Protein AF-A0A4Y2MKA9-F1 (afdb_monomer_lite)

Secondary structure (DSSP, 8-state):
--HHHHHHHHHHHHHHHHHHHHHHHHHHHHHHHHHHHHHHHHHHHHHHHHHHHHHHHHHHHHHHHHHHHHHHHHHHHHHHHHHHHHHHHHHHHHHHHHHHTT--HHHHHHHHHHH--HHHHHGGGGS-GGGTT-HHHHHHHHHHHHSTHHHHHHHHHHHHH--PPTT--HHHHHHHHHHHHHHH-TTS-HHHHHHHHHHHHHHH---HHHHHHHTT-

Organism: Araneus ventricosus (NCBI:txid182803)

pLDDT: mean 85.67, std 10.31, range [51.22, 97.19]

Sequence (217 aa):
MVNTRSQTKMADNADILALLAEMKKSMEKGHEAMKKGQEEMKNQIQGVKGKIEEVRNEVQRKIEEVEGKVQRKIEEVEDKVQVKMEEVEEKVQFHVVSSANGWNNFVKASQLVTSLRGSAAEVLQGIPPDKLTDITTIENALEVRFGDSHLTHFYRTELKTRRQKPGESLQVLAADVERLMSLAYADCPQDVRDSLGAQYFVDAITDEDTQHATRLM

Structure (mmCIF, N/CA/C/O backbone):
data_AF-A0A4Y2MKA9-F1
#
_entry.id   AF-A0A4Y2MKA9-F1
#
loop_
_atom_site.group_PDB
_atom_site.id
_atom_site.type_symbol
_atom_site.label_atom_id
_atom_site.label_alt_id
_atom_site.label_comp_id
_atom_site.label_asym_id
_atom_site.label_entity_id
_atom_site.label_seq_id
_atom_site.pdbx_PDB_ins_code
_atom_site.Cartn_x
_atom_site.Cartn_y
_atom_site.Cartn_z
_atom_site.occupancy
_atom_site.B_iso_or_equiv
_atom_site.auth_seq_id
_atom_site.auth_comp_id
_atom_site.auth_asym_id
_atom_site.auth_atom_id
_atom_site.pdbx_PDB_model_num
ATOM 1 N N . MET A 1 1 ? -63.558 0.341 95.352 1.00 51.22 1 MET A N 1
ATOM 2 C CA . MET A 1 1 ? -63.488 0.454 93.871 1.00 51.22 1 MET A CA 1
ATOM 3 C C . MET A 1 1 ? -62.098 0.879 93.353 1.00 51.22 1 MET A C 1
ATOM 5 O O . MET A 1 1 ? -62.014 1.542 92.331 1.00 51.22 1 MET A O 1
ATOM 9 N N . VAL A 1 2 ? -60.985 0.481 93.990 1.00 53.84 2 VAL A N 1
ATOM 10 C CA . VAL A 1 2 ? -59.628 0.932 93.577 1.00 53.84 2 VAL A CA 1
ATOM 11 C C . VAL A 1 2 ? -58.912 -0.083 92.659 1.00 53.84 2 VAL A C 1
ATOM 13 O O . VAL A 1 2 ? -57.957 0.263 91.975 1.00 53.84 2 VAL A O 1
ATOM 16 N N . ASN A 1 3 ? -59.410 -1.321 92.571 1.00 58.38 3 ASN A N 1
ATOM 17 C CA . ASN A 1 3 ? -58.696 -2.435 91.936 1.00 58.38 3 ASN A CA 1
ATOM 18 C C . ASN A 1 3 ? -58.760 -2.436 90.393 1.00 58.38 3 ASN A C 1
ATOM 20 O O . ASN A 1 3 ? -57.758 -2.668 89.723 1.00 58.38 3 ASN A O 1
ATOM 24 N N . THR A 1 4 ? -59.910 -2.096 89.810 1.00 64.06 4 THR A N 1
ATOM 25 C CA . THR A 1 4 ? -60.117 -2.117 88.352 1.00 64.06 4 THR A CA 1
ATOM 26 C C . THR A 1 4 ? -59.287 -1.064 87.620 1.00 64.06 4 THR A C 1
ATOM 28 O O . THR A 1 4 ? -58.704 -1.368 86.590 1.00 64.06 4 THR A O 1
ATOM 31 N N . ARG A 1 5 ? -59.134 0.148 88.174 1.00 66.19 5 ARG A N 1
ATOM 32 C CA . ARG A 1 5 ? -58.357 1.233 87.541 1.00 66.19 5 ARG A CA 1
ATOM 33 C C . ARG A 1 5 ? -56.847 0.951 87.496 1.00 66.19 5 ARG A C 1
ATOM 35 O O . ARG A 1 5 ? -56.188 1.375 86.551 1.00 66.19 5 ARG A O 1
ATOM 42 N N . SER A 1 6 ? -56.300 0.247 88.493 1.00 68.19 6 SER A N 1
ATOM 43 C CA . SER A 1 6 ? -54.906 -0.231 88.456 1.00 68.19 6 SER A CA 1
ATOM 44 C C . SER A 1 6 ? -54.718 -1.367 87.451 1.00 68.19 6 SER A C 1
ATOM 46 O O . SER A 1 6 ? -53.703 -1.394 86.764 1.00 68.19 6 SER A O 1
ATOM 48 N N . GLN A 1 7 ? -55.695 -2.270 87.319 1.00 68.31 7 GLN A N 1
ATOM 49 C CA . GLN A 1 7 ? -55.656 -3.344 86.322 1.00 68.31 7 GLN A CA 1
ATOM 50 C C . GLN A 1 7 ? -55.717 -2.815 84.883 1.00 68.31 7 GLN A C 1
ATOM 52 O O . GLN A 1 7 ? -54.935 -3.270 84.056 1.00 68.31 7 GLN A O 1
ATOM 57 N N . THR A 1 8 ? -56.558 -1.813 84.591 1.00 71.62 8 THR A N 1
ATOM 58 C CA . THR A 1 8 ? -56.608 -1.180 83.258 1.00 71.62 8 THR A CA 1
ATOM 59 C C . THR A 1 8 ? -55.286 -0.490 82.913 1.00 71.62 8 THR A C 1
ATOM 61 O O . THR A 1 8 ? -54.740 -0.726 81.846 1.00 71.62 8 THR A O 1
ATOM 64 N N . LYS A 1 9 ? -54.685 0.253 83.857 1.00 73.94 9 LYS A N 1
ATOM 65 C CA . LYS A 1 9 ? -53.359 0.867 83.654 1.00 73.94 9 LYS A CA 1
ATOM 66 C C . LYS A 1 9 ? -52.242 -0.152 83.415 1.00 73.94 9 LYS A C 1
ATOM 68 O O . LYS A 1 9 ? -51.307 0.146 82.684 1.00 73.94 9 LYS A O 1
ATOM 73 N N . MET A 1 10 ? -52.300 -1.323 84.056 1.00 73.88 10 MET A N 1
ATOM 74 C CA . MET A 1 10 ? -51.329 -2.398 83.815 1.00 73.88 10 MET A CA 1
ATOM 75 C C . MET A 1 10 ? -51.514 -3.043 82.439 1.00 73.88 10 MET A C 1
ATOM 77 O O . MET A 1 10 ? -50.515 -3.372 81.806 1.00 73.88 10 MET A O 1
ATOM 81 N N . ALA A 1 11 ? -52.758 -3.189 81.973 1.00 73.44 11 ALA A N 1
ATOM 82 C CA . ALA A 1 11 ? -53.060 -3.679 80.630 1.00 73.44 11 ALA A CA 1
ATOM 83 C C . ALA A 1 11 ? -52.557 -2.702 79.550 1.00 73.44 11 ALA A C 1
ATOM 85 O O . ALA A 1 11 ? -51.808 -3.114 78.670 1.00 73.44 11 ALA A O 1
ATOM 86 N N . ASP A 1 12 ? -52.835 -1.402 79.700 1.00 79.44 12 ASP A N 1
ATOM 87 C CA . ASP A 1 12 ? -52.366 -0.365 78.768 1.00 79.44 12 ASP A CA 1
ATOM 88 C C . ASP A 1 12 ? -50.823 -0.328 78.675 1.00 79.44 12 ASP A C 1
ATOM 90 O O . ASP A 1 12 ? -50.248 -0.167 77.599 1.00 79.44 12 ASP A O 1
ATOM 94 N N . ASN A 1 13 ? -50.122 -0.519 79.802 1.00 81.12 13 ASN A N 1
ATOM 95 C CA . ASN A 1 13 ? -48.655 -0.563 79.829 1.00 81.12 13 ASN A CA 1
ATOM 96 C C . ASN A 1 13 ? -48.087 -1.825 79.153 1.00 81.12 13 ASN A C 1
ATOM 98 O O . ASN A 1 13 ? -47.008 -1.772 78.562 1.00 81.12 13 ASN A O 1
ATOM 102 N N . ALA A 1 14 ? -48.788 -2.959 79.253 1.00 84.19 14 ALA A N 1
ATOM 103 C CA . ALA A 1 14 ? -48.399 -4.205 78.598 1.00 84.19 14 ALA A CA 1
ATOM 104 C C . ALA A 1 14 ? -48.544 -4.110 77.069 1.00 84.19 14 ALA A C 1
ATOM 106 O O . ALA A 1 14 ? -47.642 -4.544 76.350 1.00 84.19 14 ALA A O 1
ATOM 107 N N . ASP A 1 15 ? -49.605 -3.463 76.580 1.00 88.56 15 ASP A N 1
ATOM 108 C CA . ASP A 1 15 ? -49.816 -3.218 75.148 1.00 88.56 15 ASP A CA 1
ATOM 109 C C . ASP A 1 15 ? -48.754 -2.269 74.562 1.00 88.56 15 ASP A C 1
ATOM 111 O O . ASP A 1 15 ? -48.217 -2.519 73.480 1.00 88.56 15 ASP A O 1
ATOM 115 N N . ILE A 1 16 ? -48.356 -1.223 75.302 1.00 89.31 16 ILE A N 1
ATOM 116 C CA . ILE A 1 16 ? -47.258 -0.324 74.896 1.00 89.31 16 ILE A CA 1
ATOM 117 C C . ILE A 1 16 ? -45.923 -1.081 74.790 1.00 89.31 16 ILE A C 1
ATOM 119 O O . ILE A 1 16 ? -45.156 -0.866 73.847 1.00 89.31 16 ILE A O 1
ATOM 123 N N . LEU A 1 17 ? -45.632 -1.981 75.735 1.00 90.25 17 LEU A N 1
ATOM 124 C CA . LEU A 1 17 ? -44.418 -2.805 75.701 1.00 90.25 17 LEU A CA 1
ATOM 125 C C . LEU A 1 17 ? -44.417 -3.789 74.524 1.00 90.25 17 LEU A C 1
ATOM 127 O O . LEU A 1 17 ? -43.366 -3.994 73.911 1.00 90.25 17 LEU A O 1
ATOM 131 N N . ALA A 1 18 ? -45.574 -4.361 74.180 1.00 90.94 18 ALA A N 1
ATOM 132 C CA . ALA A 1 18 ? -45.723 -5.223 73.010 1.00 90.94 18 ALA A CA 1
ATOM 133 C C . ALA A 1 18 ? -45.462 -4.452 71.703 1.00 90.94 18 ALA A C 1
ATOM 135 O O . ALA A 1 18 ? -44.661 -4.902 70.881 1.00 90.94 18 ALA A O 1
ATOM 136 N N . LEU A 1 19 ? -46.028 -3.248 71.554 1.00 91.62 19 LEU A N 1
ATOM 137 C CA . LEU A 1 19 ? -45.784 -2.379 70.394 1.00 91.62 19 LEU A CA 1
ATOM 138 C C . LEU A 1 19 ? -44.309 -1.970 70.264 1.00 91.62 19 LEU A C 1
ATOM 140 O O . LEU A 1 19 ? -43.755 -1.987 69.164 1.00 91.62 19 LEU A O 1
ATOM 144 N N . LEU A 1 20 ? -43.636 -1.650 71.375 1.00 91.19 20 LEU A N 1
ATOM 145 C CA . LEU A 1 20 ? -42.197 -1.358 71.383 1.00 91.19 20 LEU A CA 1
ATOM 146 C C . LEU A 1 20 ? -41.354 -2.570 70.962 1.00 91.19 20 LEU A C 1
ATOM 148 O O . LEU A 1 20 ? -40.377 -2.415 70.224 1.00 91.19 20 LEU A O 1
ATOM 152 N N . ALA A 1 21 ? -41.726 -3.775 71.404 1.00 92.56 21 ALA A N 1
ATOM 153 C CA . ALA A 1 21 ? -41.051 -5.010 71.016 1.00 92.56 21 ALA A CA 1
ATOM 154 C C . ALA A 1 21 ? -41.227 -5.311 69.517 1.00 92.56 21 ALA A C 1
ATOM 156 O O . ALA A 1 21 ? -40.262 -5.689 68.845 1.00 92.56 21 ALA A O 1
ATOM 157 N N . GLU A 1 22 ? -42.422 -5.088 68.967 1.00 93.88 22 GLU A N 1
ATOM 158 C CA . GLU A 1 22 ? -42.686 -5.210 67.530 1.00 93.88 22 GLU A CA 1
ATOM 159 C C . GLU A 1 22 ? -41.910 -4.174 66.710 1.00 93.88 22 GLU A C 1
ATOM 161 O O . GLU A 1 22 ? -41.285 -4.534 65.707 1.00 93.88 22 GLU A O 1
ATOM 166 N N . MET A 1 23 ? -41.865 -2.916 67.162 1.00 94.19 23 MET A N 1
ATOM 167 C CA . MET A 1 23 ? -41.062 -1.859 66.538 1.00 94.19 23 MET A CA 1
ATOM 168 C C . MET A 1 23 ? -39.576 -2.220 66.509 1.00 94.19 23 MET A C 1
ATOM 170 O O . MET A 1 23 ? -38.933 -2.092 65.468 1.00 94.19 23 MET A O 1
ATOM 174 N N . LYS A 1 24 ? -39.031 -2.710 67.628 1.00 93.69 24 LYS A N 1
ATOM 175 C CA . LYS A 1 24 ? -37.629 -3.134 67.719 1.00 93.69 24 LYS A CA 1
ATOM 176 C C . LYS A 1 24 ? -37.332 -4.291 66.765 1.00 93.69 24 LYS A C 1
ATOM 178 O O . LYS A 1 24 ? -36.362 -4.226 66.017 1.00 93.69 24 LYS A O 1
ATOM 183 N N . LYS A 1 25 ? -38.201 -5.304 66.722 1.00 95.06 25 LYS A N 1
ATOM 184 C CA . LYS A 1 25 ? -38.068 -6.457 65.818 1.00 95.06 25 LYS A CA 1
ATOM 185 C C . LYS A 1 25 ? -38.163 -6.055 64.343 1.00 95.06 25 LYS A C 1
ATOM 187 O O . LYS A 1 25 ? -37.437 -6.588 63.508 1.00 95.06 25 LYS A O 1
ATOM 192 N N . SER A 1 26 ? -39.061 -5.128 64.012 1.00 93.00 26 SER A N 1
ATOM 193 C CA . SER A 1 26 ? -39.182 -4.535 62.674 1.00 93.00 26 SER A CA 1
ATOM 194 C C . SER A 1 26 ? -37.904 -3.789 62.280 1.00 93.00 26 SER A C 1
ATOM 196 O O . SER A 1 26 ? -37.365 -4.005 61.194 1.00 93.00 26 SER A O 1
ATOM 198 N N . MET A 1 27 ? -37.370 -2.978 63.195 1.00 94.75 27 MET A N 1
ATOM 199 C CA . MET A 1 27 ? -36.137 -2.222 62.990 1.00 94.75 27 MET A CA 1
ATOM 200 C C . MET A 1 27 ? -34.924 -3.140 62.806 1.00 94.75 27 MET A C 1
ATOM 202 O O . MET A 1 27 ? -34.151 -2.938 61.873 1.00 94.75 27 MET A O 1
ATOM 206 N N . GLU A 1 28 ? -34.790 -4.180 63.632 1.00 93.81 28 GLU A N 1
ATOM 207 C CA . GLU A 1 28 ? -33.745 -5.204 63.500 1.00 93.81 28 GLU A CA 1
ATOM 208 C C . GLU A 1 28 ? -33.827 -5.905 62.137 1.00 93.81 28 GLU A C 1
ATOM 210 O O . GLU A 1 28 ? -32.828 -5.961 61.419 1.00 93.81 28 GLU A O 1
ATOM 215 N N . LYS A 1 29 ? -35.027 -6.332 61.716 1.00 94.06 29 LYS A N 1
ATOM 216 C CA . LYS A 1 29 ? -35.244 -6.915 60.381 1.00 94.06 29 LYS A CA 1
ATOM 217 C C . LYS A 1 29 ? -34.880 -5.954 59.249 1.00 94.06 29 LYS A C 1
ATOM 219 O O . LYS A 1 29 ? -34.265 -6.376 58.272 1.00 94.06 29 LYS A O 1
ATOM 224 N N . GLY A 1 30 ? -35.244 -4.676 59.362 1.00 94.94 30 GLY A N 1
ATOM 225 C CA . GLY A 1 30 ? -34.887 -3.651 58.377 1.00 94.94 30 GLY A CA 1
ATOM 226 C C . GLY A 1 30 ? -33.374 -3.444 58.281 1.00 94.94 30 GLY A C 1
ATOM 227 O O . GLY A 1 30 ? -32.822 -3.367 57.184 1.00 94.94 30 GLY A O 1
ATOM 228 N N . HIS A 1 31 ? -32.687 -3.429 59.424 1.00 93.38 31 HIS A N 1
ATOM 229 C CA . HIS A 1 31 ? -31.237 -3.273 59.498 1.00 93.38 31 HIS A CA 1
ATOM 230 C C . HIS A 1 31 ? -30.486 -4.491 58.932 1.00 93.38 31 HIS A C 1
ATOM 232 O O . HIS A 1 31 ? -29.434 -4.348 58.303 1.00 93.38 31 HIS A O 1
ATOM 238 N N . GLU A 1 32 ? -31.028 -5.691 59.131 1.00 94.56 32 GLU A N 1
ATOM 239 C CA . GLU A 1 32 ? -30.474 -6.940 58.610 1.00 94.56 32 GLU A CA 1
ATOM 240 C C . GLU A 1 32 ? -30.686 -7.069 57.093 1.00 94.56 32 GLU A C 1
ATOM 242 O O . GLU A 1 32 ? -29.744 -7.383 56.361 1.00 94.56 32 GLU A O 1
ATOM 247 N N . ALA A 1 33 ? -31.874 -6.710 56.595 1.00 94.31 33 ALA A N 1
ATOM 248 C CA . ALA A 1 33 ? -32.146 -6.618 55.160 1.00 94.31 33 ALA A CA 1
ATOM 249 C C . ALA A 1 33 ? -31.230 -5.593 54.469 1.00 94.31 33 ALA A C 1
ATOM 251 O O . ALA A 1 33 ? -30.692 -5.867 53.396 1.00 94.31 33 ALA A O 1
ATOM 252 N N . MET A 1 34 ? -30.990 -4.443 55.109 1.00 95.81 34 MET A N 1
ATOM 253 C CA . MET A 1 34 ? -30.073 -3.419 54.606 1.00 95.81 34 MET A CA 1
ATOM 254 C C . MET A 1 34 ? -28.631 -3.927 54.525 1.00 95.81 34 MET A C 1
ATOM 256 O O . MET A 1 34 ? -27.989 -3.756 53.490 1.00 95.81 34 MET A O 1
ATOM 260 N N . LYS A 1 35 ? -28.133 -4.606 55.569 1.00 94.88 35 LYS A N 1
ATOM 261 C CA . LYS A 1 35 ? -26.806 -5.242 55.538 1.00 94.88 35 LYS A CA 1
ATOM 262 C C . LYS A 1 35 ? -26.690 -6.257 54.406 1.00 94.88 35 LYS A C 1
ATOM 264 O O . LYS A 1 35 ? -25.691 -6.259 53.693 1.00 94.88 35 LYS A O 1
ATOM 269 N N . LYS A 1 36 ? -27.710 -7.100 54.219 1.00 95.56 36 LYS A N 1
ATOM 270 C CA . LYS A 1 36 ? -27.719 -8.090 53.138 1.00 95.56 36 LYS A CA 1
ATOM 271 C C . LYS A 1 36 ? -27.679 -7.420 51.760 1.00 95.56 36 LYS A C 1
ATOM 273 O O . LYS A 1 36 ? -26.880 -7.827 50.922 1.00 95.56 36 LYS A O 1
ATOM 278 N N . GLY A 1 37 ? -28.476 -6.369 51.551 1.00 96.44 37 GLY A N 1
ATOM 279 C CA . GLY A 1 37 ? -28.466 -5.594 50.306 1.00 96.44 37 GLY A CA 1
ATOM 280 C C . GLY A 1 37 ? -27.123 -4.906 50.037 1.00 96.44 37 GLY A C 1
ATOM 281 O O . GLY A 1 37 ? -26.655 -4.891 48.901 1.00 96.44 37 GLY A O 1
ATOM 282 N N . GLN A 1 38 ? -26.459 -4.390 51.078 1.00 94.19 38 GLN A N 1
ATOM 283 C CA . GLN A 1 38 ? -25.106 -3.834 50.966 1.00 94.19 38 GLN A CA 1
ATOM 284 C C . GLN A 1 38 ? -24.071 -4.898 50.578 1.00 94.19 38 GLN A C 1
ATOM 286 O O . GLN A 1 38 ? -23.222 -4.634 49.726 1.00 94.19 38 GLN A O 1
ATOM 291 N N . GLU A 1 39 ? -24.148 -6.100 51.154 1.00 95.38 39 GLU A N 1
ATOM 292 C CA . GLU A 1 39 ? -23.219 -7.191 50.837 1.00 95.38 39 GLU A CA 1
ATOM 293 C C . GLU A 1 39 ? -23.430 -7.730 49.412 1.00 95.38 39 GLU A C 1
ATOM 295 O O . GLU A 1 39 ? -22.463 -7.945 48.681 1.00 95.38 39 GLU A O 1
ATOM 300 N N . GLU A 1 40 ? -24.682 -7.873 48.964 1.00 96.50 40 GLU A N 1
ATOM 301 C CA . GLU A 1 40 ? -24.992 -8.208 47.566 1.00 96.50 40 GLU A CA 1
ATOM 302 C C . GLU A 1 40 ? -24.431 -7.162 46.597 1.00 96.50 40 GLU A C 1
ATOM 304 O O . GLU A 1 40 ? -23.777 -7.517 45.614 1.00 96.50 40 GLU A O 1
ATOM 309 N N . MET A 1 41 ? -24.626 -5.875 46.894 1.00 95.88 41 MET A N 1
ATOM 310 C CA . MET A 1 41 ? -24.116 -4.786 46.063 1.00 95.88 41 MET A CA 1
ATOM 311 C C . MET A 1 41 ? -22.586 -4.785 46.006 1.00 95.88 41 MET A C 1
ATOM 313 O O . MET A 1 41 ? -22.005 -4.631 44.933 1.00 95.88 41 MET A O 1
ATOM 317 N N . LYS A 1 42 ? -21.920 -5.027 47.138 1.00 95.12 42 LYS A N 1
ATOM 318 C CA . LYS A 1 42 ? -20.461 -5.148 47.216 1.00 95.12 42 LYS A CA 1
ATOM 319 C C . LYS A 1 42 ? -19.939 -6.307 46.3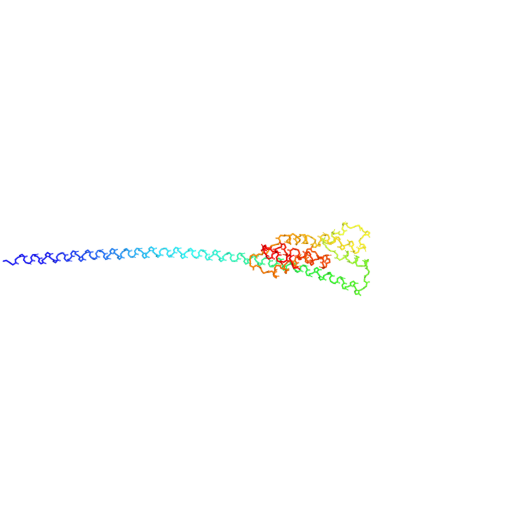63 1.00 95.12 42 LYS A C 1
ATOM 321 O O . LYS A 1 42 ? -18.997 -6.113 45.595 1.00 95.12 42 LYS A O 1
ATOM 326 N N . ASN A 1 43 ? -20.576 -7.475 46.443 1.00 95.56 43 ASN A N 1
ATOM 327 C CA . ASN A 1 43 ? -20.208 -8.642 45.640 1.00 95.56 43 ASN A CA 1
ATOM 328 C C . ASN A 1 43 ? -20.386 -8.379 44.137 1.00 95.56 43 ASN A C 1
ATOM 330 O O . ASN A 1 43 ? -19.507 -8.717 43.343 1.00 95.56 43 ASN A O 1
ATOM 334 N N . GLN A 1 44 ? -21.476 -7.713 43.737 1.00 96.25 44 GLN A N 1
ATOM 335 C CA . GLN A 1 44 ? -21.687 -7.315 42.342 1.00 96.25 44 GLN A CA 1
ATOM 336 C C . GLN A 1 44 ? -20.629 -6.314 41.862 1.00 96.25 44 GLN A C 1
ATOM 338 O O . GLN A 1 44 ? -20.045 -6.514 40.797 1.00 96.25 44 GLN A O 1
ATOM 343 N N . ILE A 1 45 ? -20.330 -5.276 42.653 1.00 96.25 45 ILE A N 1
ATOM 344 C CA . ILE A 1 45 ? -19.293 -4.280 42.336 1.00 96.25 45 ILE A CA 1
ATOM 345 C C . ILE A 1 45 ? -17.930 -4.957 42.170 1.00 96.25 45 ILE A C 1
ATOM 347 O O . ILE A 1 45 ? -17.194 -4.643 41.235 1.00 96.25 45 ILE A O 1
ATOM 351 N N . GLN A 1 46 ? -17.593 -5.914 43.037 1.00 93.38 46 GLN A N 1
ATOM 352 C CA . GLN A 1 46 ? -16.341 -6.658 42.939 1.00 93.38 46 GLN A CA 1
ATOM 353 C C . GLN A 1 46 ? -16.286 -7.524 41.671 1.00 93.38 46 GLN A C 1
ATOM 355 O O . GLN A 1 46 ? -15.252 -7.561 41.003 1.00 93.38 46 GLN A O 1
ATOM 360 N N . GLY A 1 47 ? -17.406 -8.146 41.288 1.00 96.44 47 GLY A N 1
ATOM 361 C CA . GLY A 1 47 ? -17.527 -8.873 40.023 1.00 96.44 47 GLY A CA 1
ATOM 362 C C . GLY A 1 47 ? -17.364 -7.972 38.795 1.00 96.44 47 GLY A C 1
ATOM 363 O O . GLY A 1 47 ? -16.637 -8.319 37.866 1.00 96.44 47 GLY A O 1
ATOM 364 N N . VAL A 1 48 ? -17.985 -6.788 38.800 1.00 96.88 48 VAL A N 1
ATOM 365 C CA . VAL A 1 48 ? -17.821 -5.785 37.732 1.00 96.88 48 VAL A CA 1
ATOM 366 C C . VAL A 1 48 ? -16.371 -5.309 37.654 1.00 96.88 48 VAL A C 1
ATOM 368 O O . VAL A 1 48 ? -15.808 -5.260 36.564 1.00 96.88 48 VAL A O 1
ATOM 371 N N . LYS A 1 49 ? -15.736 -5.032 38.798 1.00 94.12 49 LYS A N 1
ATOM 372 C CA . LYS A 1 49 ? -14.324 -4.634 38.860 1.00 94.12 49 LYS A CA 1
ATOM 373 C C . LYS A 1 49 ? -13.403 -5.696 38.251 1.00 94.12 49 LYS A C 1
ATOM 375 O O . LYS A 1 49 ? -12.507 -5.341 37.495 1.00 94.12 49 LYS A O 1
ATOM 380 N N . GLY A 1 50 ? -13.648 -6.980 38.528 1.00 96.38 50 GLY A N 1
ATOM 381 C CA . GLY A 1 50 ? -12.891 -8.084 37.929 1.00 96.38 50 GLY A CA 1
ATOM 382 C C . GLY A 1 50 ? -13.010 -8.127 36.403 1.00 96.38 50 GLY A C 1
ATOM 383 O O . GLY A 1 50 ? -11.998 -8.206 35.714 1.00 96.38 50 GLY A O 1
ATOM 384 N N . LYS A 1 51 ? -14.231 -7.979 35.872 1.00 96.31 51 LYS A N 1
ATOM 385 C CA . LYS A 1 51 ? -14.472 -7.924 34.419 1.00 96.31 51 LYS A CA 1
ATOM 386 C C . LYS A 1 51 ? -13.801 -6.721 33.758 1.00 96.31 51 LYS A C 1
ATOM 388 O O . LYS A 1 51 ? -13.281 -6.845 32.656 1.00 96.31 51 LYS A O 1
ATOM 393 N N . ILE A 1 52 ? -13.809 -5.559 34.416 1.00 96.06 52 ILE A N 1
ATOM 394 C CA . ILE A 1 52 ? -13.124 -4.359 33.914 1.00 96.06 52 ILE A CA 1
ATOM 395 C C . ILE A 1 52 ? -11.618 -4.611 33.807 1.00 96.06 52 ILE A C 1
ATOM 397 O O . ILE A 1 52 ? -11.019 -4.251 32.797 1.00 96.06 52 ILE A O 1
ATOM 401 N N . GLU A 1 53 ? -11.015 -5.254 34.809 1.00 96.69 53 GLU A N 1
ATOM 402 C CA . GLU A 1 53 ? -9.582 -5.559 34.791 1.00 96.69 53 GLU A CA 1
ATOM 403 C C . GLU A 1 53 ? -9.228 -6.576 33.695 1.00 96.69 53 GLU A C 1
ATOM 405 O O . GLU A 1 53 ? -8.238 -6.406 32.987 1.00 96.69 53 GLU A O 1
ATOM 410 N N . GLU A 1 54 ? -10.066 -7.595 33.491 1.00 96.31 54 GLU A N 1
ATOM 411 C CA . GLU A 1 54 ? -9.906 -8.566 32.402 1.00 96.31 54 GLU A CA 1
ATOM 412 C C . GLU A 1 54 ? -9.968 -7.889 31.026 1.00 96.31 54 GLU A C 1
ATOM 414 O O . GLU A 1 54 ? -9.071 -8.070 30.201 1.00 96.31 54 GLU A O 1
ATOM 419 N N . VAL A 1 55 ? -10.978 -7.042 30.801 1.00 97.19 55 VAL A N 1
ATOM 420 C CA . VAL A 1 55 ? -11.113 -6.269 29.558 1.00 97.19 55 VAL A CA 1
ATOM 421 C C . VAL A 1 55 ? -9.909 -5.353 29.354 1.00 97.19 55 VAL A C 1
ATOM 423 O O . VAL A 1 55 ? -9.389 -5.272 28.244 1.00 97.19 55 VAL A O 1
ATOM 426 N N . ARG A 1 56 ? -9.435 -4.684 30.410 1.00 96.19 56 ARG A N 1
ATOM 427 C CA . ARG A 1 56 ? -8.260 -3.809 30.347 1.00 96.19 56 ARG A CA 1
ATOM 428 C C . ARG A 1 56 ? -7.013 -4.575 29.908 1.00 96.19 56 ARG A C 1
ATOM 430 O O . ARG A 1 56 ? -6.304 -4.102 29.023 1.00 96.19 56 ARG A O 1
ATOM 437 N N . ASN A 1 57 ? -6.770 -5.748 30.487 1.00 96.62 57 ASN A N 1
ATOM 438 C CA . ASN A 1 57 ? -5.621 -6.583 30.139 1.00 96.62 57 ASN A CA 1
ATOM 439 C C . ASN A 1 57 ? -5.708 -7.101 28.697 1.00 96.62 57 ASN A C 1
ATOM 441 O O . ASN A 1 57 ? -4.715 -7.081 27.974 1.00 96.62 57 ASN A O 1
ATOM 445 N N . GLU A 1 58 ? -6.895 -7.509 28.245 1.00 97.12 58 GLU A N 1
ATOM 446 C CA . GLU A 1 58 ? -7.094 -7.971 26.867 1.00 97.12 58 GLU A CA 1
ATOM 447 C C . GLU A 1 58 ? -6.924 -6.837 25.844 1.00 97.12 58 GLU A C 1
ATOM 449 O O . GLU A 1 58 ? -6.344 -7.040 24.775 1.00 97.12 58 GLU A O 1
ATOM 454 N N . VAL A 1 59 ? -7.393 -5.628 26.167 1.00 97.00 59 VAL A N 1
ATOM 455 C CA . VAL A 1 59 ? -7.161 -4.434 25.343 1.00 97.00 59 VAL A CA 1
ATOM 456 C C . VAL A 1 59 ? -5.669 -4.117 25.269 1.00 97.00 59 VAL A C 1
ATOM 458 O O . VAL A 1 59 ? -5.158 -3.922 24.169 1.00 97.00 59 VAL A O 1
ATOM 461 N N . GLN A 1 60 ? -4.965 -4.131 26.404 1.00 94.12 60 GLN A N 1
ATOM 462 C CA . GLN A 1 60 ? -3.522 -3.892 26.455 1.00 94.12 60 GLN A CA 1
ATOM 463 C C . GLN A 1 60 ? -2.755 -4.896 25.580 1.00 94.12 60 GLN A C 1
ATOM 465 O O . GLN A 1 60 ? -1.974 -4.497 24.720 1.00 94.12 60 GLN A O 1
ATOM 470 N N . ARG A 1 61 ? -3.062 -6.192 25.712 1.00 96.12 61 ARG A N 1
ATOM 471 C CA . ARG A 1 61 ? -2.459 -7.259 24.898 1.00 96.12 61 ARG A CA 1
ATOM 472 C C . ARG A 1 61 ? -2.688 -7.048 23.398 1.00 96.12 61 ARG A C 1
ATOM 474 O O . ARG A 1 61 ? -1.786 -7.266 22.593 1.00 96.12 61 ARG A O 1
ATOM 481 N N . LYS A 1 62 ? -3.899 -6.641 22.999 1.00 95.00 62 LYS A N 1
ATOM 482 C CA . LYS A 1 62 ? -4.222 -6.364 21.590 1.00 95.00 62 LYS A CA 1
ATOM 483 C C . LYS A 1 62 ? -3.470 -5.155 21.045 1.00 95.00 62 LYS A C 1
ATOM 485 O O . LYS A 1 62 ? -3.092 -5.182 19.877 1.00 95.00 62 LYS A O 1
ATOM 490 N N . ILE A 1 63 ? -3.265 -4.120 21.858 1.00 92.38 63 ILE A N 1
ATOM 491 C CA . ILE A 1 63 ? -2.471 -2.948 21.471 1.00 92.38 63 ILE A CA 1
ATOM 492 C C . ILE A 1 63 ? -1.034 -3.381 21.180 1.00 92.38 63 ILE A C 1
ATOM 494 O O . ILE A 1 63 ? -0.558 -3.144 20.076 1.00 92.38 63 ILE A O 1
ATOM 498 N N . GLU A 1 64 ? -0.405 -4.117 22.096 1.00 93.94 64 GLU A N 1
ATOM 499 C CA . GLU A 1 64 ? 0.967 -4.621 21.925 1.00 93.94 64 GLU A CA 1
ATOM 500 C C . GLU A 1 64 ? 1.101 -5.521 20.682 1.00 93.94 64 GLU A C 1
ATOM 502 O O . GLU A 1 64 ? 2.063 -5.426 19.917 1.00 93.94 64 GLU A O 1
ATOM 507 N N . GLU A 1 65 ? 0.104 -6.373 20.419 1.00 94.06 65 GLU A N 1
ATOM 508 C CA . GLU A 1 65 ? 0.073 -7.213 19.217 1.00 94.06 65 GLU A CA 1
ATOM 509 C C . GLU A 1 65 ? -0.010 -6.381 17.925 1.00 94.06 65 GLU A C 1
ATOM 511 O O . GLU A 1 65 ? 0.645 -6.700 16.925 1.00 94.06 65 GLU A O 1
ATOM 516 N N . VAL A 1 66 ? -0.826 -5.324 17.924 1.00 93.44 66 VAL A N 1
ATOM 517 C CA . VAL A 1 66 ? -0.956 -4.406 16.787 1.00 93.44 66 VAL A CA 1
ATOM 518 C C . VAL A 1 66 ? 0.333 -3.616 16.590 1.00 93.44 66 VAL A C 1
ATOM 520 O O . VAL A 1 66 ? 0.819 -3.567 15.463 1.00 93.44 66 VAL A O 1
ATOM 523 N N . GLU A 1 67 ? 0.927 -3.074 17.651 1.00 88.56 67 GLU A N 1
ATOM 524 C CA . GLU A 1 67 ? 2.210 -2.362 17.600 1.00 88.56 67 GLU A CA 1
ATOM 525 C C . GLU A 1 67 ? 3.308 -3.248 17.000 1.00 88.56 67 GLU A C 1
ATOM 527 O O . GLU A 1 67 ? 3.961 -2.853 16.035 1.00 88.56 67 GLU A O 1
ATOM 532 N N . GLY A 1 68 ? 3.429 -4.502 17.451 1.00 88.19 68 GLY A N 1
ATOM 533 C CA . GLY A 1 68 ? 4.389 -5.455 16.885 1.00 88.19 68 GLY A CA 1
ATOM 534 C C . GLY A 1 68 ? 4.108 -5.855 15.427 1.00 88.19 68 GLY A C 1
ATOM 535 O O . GLY A 1 68 ? 5.019 -6.246 14.693 1.00 88.19 68 GLY A O 1
ATOM 536 N N . LYS A 1 69 ? 2.853 -5.787 14.961 1.00 89.50 69 LYS A N 1
ATOM 537 C CA . LYS A 1 69 ? 2.505 -5.980 13.538 1.00 89.50 69 LYS A CA 1
ATOM 538 C C . LYS A 1 69 ? 2.849 -4.753 12.698 1.00 89.50 69 LYS A C 1
ATOM 540 O O . LYS A 1 69 ? 3.307 -4.915 11.571 1.00 89.50 69 LYS A O 1
ATOM 545 N N . VAL A 1 70 ? 2.608 -3.556 13.227 1.00 88.94 70 VAL A N 1
ATOM 546 C CA . VAL A 1 70 ? 2.933 -2.289 12.563 1.00 88.94 70 VAL A CA 1
ATOM 547 C C . VAL A 1 70 ? 4.446 -2.149 12.424 1.00 88.94 70 VAL A C 1
ATOM 549 O O . VAL A 1 70 ? 4.910 -1.917 11.314 1.00 88.94 70 VAL A O 1
ATOM 552 N N . GLN A 1 71 ? 5.204 -2.401 13.494 1.00 79.44 71 GLN A N 1
ATOM 553 C CA . GLN A 1 71 ? 6.664 -2.303 13.490 1.00 79.44 71 GLN A CA 1
ATOM 554 C C . GLN A 1 71 ? 7.300 -3.199 12.419 1.00 79.44 71 GLN A C 1
ATOM 556 O O . GLN A 1 71 ? 8.058 -2.719 11.585 1.00 79.44 71 GLN A O 1
ATOM 561 N N . ARG A 1 72 ? 6.897 -4.476 12.351 1.00 83.06 72 ARG A N 1
ATOM 562 C CA . ARG A 1 72 ? 7.388 -5.404 11.316 1.00 83.06 72 ARG A CA 1
ATOM 563 C C . ARG A 1 72 ? 7.065 -4.957 9.891 1.00 83.06 72 ARG A C 1
ATOM 565 O O . ARG A 1 72 ? 7.863 -5.172 8.989 1.00 83.06 72 ARG A O 1
ATOM 572 N N . LYS A 1 73 ? 5.888 -4.361 9.665 1.00 82.44 73 LYS A N 1
ATOM 573 C CA . LYS A 1 73 ? 5.523 -3.830 8.342 1.00 82.44 73 LYS A CA 1
ATOM 574 C C . LYS A 1 73 ? 6.337 -2.595 7.971 1.00 82.44 73 LYS A C 1
ATOM 576 O O . LYS A 1 73 ? 6.596 -2.404 6.791 1.00 82.44 73 LYS A O 1
ATOM 581 N N . ILE A 1 74 ? 6.690 -1.760 8.949 1.00 78.88 74 ILE A N 1
ATOM 582 C CA . ILE A 1 74 ? 7.566 -0.606 8.731 1.00 78.88 74 ILE A CA 1
ATOM 583 C C . ILE A 1 74 ? 8.949 -1.097 8.309 1.00 78.88 74 ILE A C 1
ATOM 585 O O . ILE A 1 74 ? 9.405 -0.689 7.251 1.00 78.88 74 ILE A O 1
ATOM 589 N N . GLU A 1 75 ? 9.538 -2.040 9.049 1.00 80.06 75 GLU A N 1
ATOM 590 C CA . GLU A 1 75 ? 10.839 -2.641 8.706 1.00 80.06 75 GLU A CA 1
ATOM 591 C C . GLU A 1 75 ? 10.831 -3.252 7.293 1.00 80.06 75 GLU A C 1
ATOM 593 O O . GLU A 1 75 ? 11.701 -2.958 6.481 1.00 80.06 75 GLU A O 1
ATOM 598 N N . GLU A 1 76 ? 9.791 -4.016 6.933 1.00 81.31 76 GLU A N 1
ATOM 599 C CA . GLU A 1 76 ? 9.661 -4.582 5.580 1.00 81.31 76 GLU A CA 1
ATOM 600 C C . GLU A 1 76 ? 9.597 -3.501 4.483 1.00 81.31 76 GLU A C 1
ATOM 602 O O . GLU A 1 76 ? 10.122 -3.680 3.381 1.00 81.31 76 GLU A O 1
ATOM 607 N N . VAL A 1 77 ? 8.912 -2.386 4.751 1.00 79.12 77 VAL A N 1
ATOM 608 C CA . VAL A 1 77 ? 8.827 -1.262 3.811 1.00 79.12 77 VAL A CA 1
ATOM 609 C C . VAL A 1 77 ? 10.161 -0.527 3.724 1.00 79.12 77 VAL A C 1
ATOM 611 O O . VAL A 1 77 ? 10.561 -0.180 2.617 1.00 79.12 77 VAL A O 1
ATOM 614 N N . GLU A 1 78 ? 10.854 -0.315 4.842 1.00 75.62 78 GLU A N 1
ATOM 615 C CA . GLU A 1 78 ? 12.183 0.305 4.879 1.00 75.62 78 GLU A CA 1
ATOM 616 C C . GLU A 1 78 ? 13.194 -0.507 4.065 1.00 75.62 78 GLU A C 1
ATOM 618 O O . GLU A 1 78 ? 13.830 0.059 3.174 1.00 75.62 78 GLU A O 1
ATOM 623 N N . ASP A 1 79 ? 13.248 -1.828 4.258 1.00 72.56 79 ASP A N 1
ATOM 624 C CA . ASP A 1 79 ? 14.105 -2.729 3.478 1.00 72.56 79 ASP A CA 1
ATOM 625 C C . ASP A 1 79 ? 13.800 -2.631 1.973 1.00 72.56 79 ASP A C 1
ATOM 627 O O . ASP A 1 79 ? 14.699 -2.494 1.139 1.00 72.56 79 ASP A O 1
ATOM 631 N N . LYS A 1 80 ? 12.512 -2.648 1.596 1.00 74.62 80 LYS A N 1
ATOM 632 C CA . LYS A 1 80 ? 12.087 -2.506 0.190 1.00 74.62 80 LYS A CA 1
ATOM 633 C C . LYS A 1 80 ? 12.472 -1.151 -0.401 1.00 74.62 80 LYS A C 1
ATOM 635 O O . LYS A 1 80 ? 12.863 -1.088 -1.566 1.00 74.62 80 LYS A O 1
ATOM 640 N N . VAL A 1 81 ? 12.332 -0.073 0.369 1.00 72.69 81 VAL A N 1
ATOM 641 C CA . VAL A 1 81 ? 12.702 1.282 -0.057 1.00 72.69 81 VAL A CA 1
ATOM 642 C C . VAL A 1 81 ? 14.213 1.393 -0.220 1.00 72.69 81 VAL A C 1
ATOM 644 O O . VAL A 1 81 ? 14.657 1.955 -1.218 1.00 72.69 81 VAL A O 1
ATOM 647 N N . GLN A 1 82 ? 14.995 0.825 0.699 1.00 68.25 82 GLN A N 1
ATOM 648 C CA . GLN A 1 82 ? 16.450 0.827 0.611 1.00 68.25 82 GLN A CA 1
ATOM 649 C C . GLN A 1 82 ? 16.930 0.116 -0.658 1.00 68.25 82 GLN A C 1
ATOM 651 O O . GLN A 1 82 ? 17.680 0.708 -1.431 1.00 68.25 82 GLN A O 1
ATOM 656 N N . VAL A 1 83 ? 16.427 -1.093 -0.931 1.00 71.44 83 VAL A N 1
ATOM 657 C CA . VAL A 1 83 ? 16.768 -1.841 -2.155 1.00 71.44 83 VAL A CA 1
ATOM 658 C C . VAL A 1 83 ? 16.403 -1.048 -3.414 1.00 71.44 83 VAL A C 1
ATOM 660 O O . VAL A 1 83 ? 17.213 -0.948 -4.334 1.00 71.44 83 VAL A O 1
ATOM 663 N N . LYS A 1 84 ? 15.212 -0.430 -3.459 1.00 71.62 84 LYS A N 1
ATOM 664 C CA . LYS A 1 84 ? 14.816 0.413 -4.601 1.00 71.62 84 LYS A CA 1
ATOM 665 C C . LYS A 1 84 ? 15.693 1.660 -4.745 1.00 71.62 84 LYS A C 1
ATOM 667 O O . LYS A 1 84 ? 15.928 2.104 -5.865 1.00 71.62 84 LYS A O 1
ATOM 672 N N . MET A 1 85 ? 16.171 2.241 -3.646 1.00 65.69 85 MET A N 1
ATOM 673 C CA . MET A 1 85 ? 17.052 3.408 -3.693 1.00 65.69 85 MET A CA 1
ATOM 674 C C . MET A 1 85 ? 18.448 3.045 -4.213 1.00 65.69 85 MET A C 1
ATOM 676 O O . MET A 1 85 ? 18.975 3.777 -5.047 1.00 65.69 85 MET A O 1
ATOM 680 N N . GLU A 1 86 ? 18.997 1.896 -3.804 1.00 71.19 86 GLU A N 1
ATOM 681 C CA . GLU A 1 86 ? 20.249 1.348 -4.350 1.00 71.19 86 GLU A CA 1
ATOM 682 C C . GLU A 1 86 ? 20.124 1.052 -5.858 1.00 71.19 86 GLU A C 1
ATOM 684 O O . GLU A 1 86 ? 21.007 1.418 -6.633 1.00 71.19 86 GLU A O 1
ATOM 689 N N . GLU A 1 87 ? 18.995 0.485 -6.304 1.00 75.81 87 GLU A N 1
ATOM 690 C CA . GLU A 1 87 ? 18.716 0.256 -7.733 1.00 75.81 87 GLU A CA 1
ATOM 691 C C . GLU A 1 87 ? 18.686 1.571 -8.537 1.00 75.81 87 GLU A C 1
ATOM 693 O O . GLU A 1 87 ? 19.249 1.667 -9.633 1.00 75.81 87 GLU A O 1
ATOM 698 N N . VAL A 1 88 ? 18.033 2.607 -7.998 1.00 71.56 88 VAL A N 1
ATOM 699 C CA . VAL A 1 88 ? 17.980 3.935 -8.627 1.00 71.56 88 VAL A CA 1
ATOM 700 C C . VAL A 1 88 ? 19.369 4.566 -8.682 1.00 71.56 88 VAL A C 1
ATOM 702 O O . VAL A 1 88 ? 19.729 5.149 -9.706 1.00 71.56 88 VAL A O 1
ATOM 705 N N . GLU A 1 89 ? 20.162 4.438 -7.618 1.00 68.69 89 GLU A N 1
ATOM 706 C CA . GLU A 1 89 ? 21.530 4.947 -7.586 1.00 68.69 89 GLU A CA 1
ATOM 707 C C . GLU A 1 89 ? 22.399 4.275 -8.657 1.00 68.69 89 GLU A C 1
ATOM 709 O O . GLU A 1 89 ? 23.059 4.980 -9.423 1.00 68.69 89 GLU A O 1
ATOM 714 N N . GLU A 1 90 ? 22.342 2.946 -8.793 1.00 77.62 90 GLU A N 1
ATOM 715 C CA . GLU A 1 90 ? 23.088 2.216 -9.826 1.00 77.62 90 GLU A CA 1
ATOM 716 C C . GLU A 1 90 ? 22.678 2.662 -11.242 1.00 77.62 90 GLU A C 1
ATOM 718 O O . GLU A 1 90 ? 23.541 2.965 -12.076 1.00 77.62 90 GLU A O 1
ATOM 723 N N . LYS A 1 91 ? 21.368 2.797 -11.510 1.00 78.06 91 LYS A N 1
ATOM 724 C CA . LYS A 1 91 ? 20.842 3.290 -12.799 1.00 78.06 91 LYS A CA 1
ATOM 725 C C . LYS A 1 91 ? 21.335 4.705 -13.120 1.00 78.06 91 LYS A C 1
ATOM 727 O O . LYS A 1 91 ? 21.769 4.975 -14.245 1.00 78.06 91 LYS A O 1
ATOM 732 N N . VAL A 1 92 ? 21.302 5.612 -12.142 1.00 79.19 92 VAL A N 1
ATOM 733 C CA . VAL A 1 92 ? 21.772 6.997 -12.310 1.00 79.19 92 VAL A CA 1
ATOM 734 C C . VAL A 1 92 ? 23.282 7.036 -12.528 1.00 79.19 92 VAL A C 1
ATOM 736 O O . VAL A 1 92 ? 23.742 7.698 -13.462 1.00 79.19 92 VAL A O 1
ATOM 739 N N . GLN A 1 93 ? 24.060 6.307 -11.724 1.00 80.19 93 GLN A N 1
ATOM 740 C CA . GLN A 1 93 ? 25.513 6.225 -11.874 1.00 80.19 93 GLN A CA 1
ATOM 741 C C . GLN A 1 93 ? 25.893 5.689 -13.261 1.00 80.19 93 GLN A C 1
ATOM 743 O O . GLN A 1 93 ? 26.729 6.291 -13.937 1.00 80.19 93 GLN A O 1
ATOM 748 N N . PHE A 1 94 ? 25.235 4.629 -13.740 1.00 83.50 94 PHE A N 1
ATOM 749 C CA . PHE A 1 94 ? 25.459 4.079 -15.079 1.00 83.50 94 PHE A CA 1
ATOM 750 C C . PHE A 1 94 ? 25.179 5.108 -16.187 1.00 83.50 94 PHE A C 1
ATOM 752 O O . PHE A 1 94 ? 25.990 5.284 -17.106 1.00 83.50 94 PHE A O 1
ATOM 759 N N . HIS A 1 95 ? 24.069 5.847 -16.097 1.00 82.25 95 HIS A N 1
ATOM 760 C CA . HIS A 1 95 ? 23.732 6.882 -17.075 1.00 82.25 95 HIS A CA 1
ATOM 761 C C . HIS A 1 95 ? 24.736 8.047 -17.063 1.00 82.25 95 HIS A C 1
ATOM 763 O O . HIS A 1 95 ? 25.190 8.490 -18.123 1.00 82.25 95 HIS A O 1
ATOM 769 N N . VAL A 1 96 ? 25.124 8.526 -15.877 1.00 85.38 96 VAL A N 1
ATOM 770 C CA . VAL A 1 96 ? 26.081 9.632 -15.713 1.00 85.38 96 VAL A CA 1
ATOM 771 C C . VAL A 1 96 ? 27.469 9.239 -16.216 1.00 85.38 96 VAL A C 1
ATOM 773 O O . VAL A 1 96 ? 28.044 9.960 -17.032 1.00 85.38 96 VAL A O 1
ATOM 776 N N . VAL A 1 97 ? 27.991 8.085 -15.792 1.00 87.31 97 VAL A N 1
ATOM 777 C CA . VAL A 1 97 ? 29.324 7.596 -16.183 1.00 87.31 97 VAL A CA 1
ATOM 778 C C . VAL A 1 97 ? 29.391 7.344 -17.684 1.00 87.31 97 VAL A C 1
ATOM 780 O O . VAL A 1 97 ? 30.344 7.764 -18.341 1.00 87.31 97 VAL A O 1
ATOM 783 N N . SER A 1 98 ? 28.372 6.698 -18.250 1.00 88.31 98 SER A N 1
ATOM 784 C CA . SER A 1 98 ? 28.353 6.406 -19.682 1.00 88.31 98 SER A CA 1
ATOM 785 C C . SER A 1 98 ? 28.246 7.670 -20.539 1.00 88.31 98 SER A C 1
ATOM 787 O O . SER A 1 98 ? 28.877 7.743 -21.593 1.00 88.31 98 SER A O 1
ATOM 789 N N . SER A 1 99 ? 27.519 8.690 -20.072 1.00 84.88 99 SER A N 1
ATOM 790 C CA . SER A 1 99 ? 27.411 9.987 -20.751 1.00 84.88 99 SER A CA 1
ATOM 791 C C . SER A 1 99 ? 28.707 10.794 -20.661 1.00 84.88 99 SER A C 1
ATOM 793 O O . SER A 1 99 ? 29.198 11.275 -21.680 1.00 84.88 99 SER A O 1
ATOM 795 N N . ALA A 1 100 ? 29.298 10.903 -19.466 1.00 87.88 100 ALA A N 1
ATOM 796 C CA . ALA A 1 100 ? 30.549 11.632 -19.247 1.00 87.88 100 ALA A CA 1
ATOM 797 C C . ALA A 1 100 ? 31.724 11.029 -20.035 1.00 87.88 100 ALA A C 1
ATOM 799 O O . ALA A 1 100 ? 32.571 11.759 -20.544 1.00 87.88 100 ALA A O 1
ATOM 800 N N . ASN A 1 101 ? 31.740 9.702 -20.182 1.00 90.00 101 ASN A N 1
ATOM 801 C CA . ASN A 1 101 ? 32.781 8.981 -20.913 1.00 90.00 101 ASN A CA 1
ATOM 802 C C . ASN A 1 101 ? 32.465 8.776 -22.404 1.00 90.00 101 ASN A C 1
ATOM 804 O O . ASN A 1 101 ? 33.234 8.109 -23.097 1.00 90.00 101 ASN A O 1
ATOM 808 N N . GLY A 1 102 ? 31.337 9.291 -22.903 1.00 90.12 102 GLY A N 1
ATOM 809 C CA . GLY A 1 102 ? 30.949 9.158 -24.309 1.00 90.12 102 GLY A CA 1
ATOM 810 C C . GLY A 1 102 ? 30.793 7.707 -24.774 1.00 90.12 102 GLY A C 1
ATOM 811 O O . GLY A 1 102 ? 31.131 7.381 -25.913 1.00 90.12 102 GLY A O 1
ATOM 812 N N . TRP A 1 103 ? 30.328 6.811 -23.899 1.00 92.88 103 TRP A N 1
ATOM 813 C CA . TRP A 1 103 ? 30.159 5.404 -24.247 1.00 92.88 103 TRP A CA 1
ATOM 814 C C . TRP A 1 103 ? 29.116 5.243 -25.349 1.00 92.88 103 TRP A C 1
ATOM 816 O O . TRP A 1 103 ? 27.977 5.700 -25.233 1.00 92.88 103 TRP A O 1
ATOM 826 N N . ASN A 1 104 ? 29.494 4.526 -26.403 1.00 90.62 104 ASN A N 1
ATOM 827 C CA . ASN A 1 104 ? 28.543 4.057 -27.400 1.00 90.62 104 ASN A CA 1
ATOM 828 C C . ASN A 1 104 ? 27.741 2.853 -26.862 1.00 90.62 104 ASN A C 1
ATOM 830 O O . ASN A 1 104 ? 28.105 2.243 -25.854 1.00 90.62 104 ASN A O 1
ATOM 834 N N . ASN A 1 105 ? 26.654 2.494 -27.547 1.00 89.25 105 ASN A N 1
ATOM 835 C CA . ASN A 1 105 ? 25.746 1.425 -27.114 1.00 89.25 105 ASN A CA 1
ATOM 836 C C . ASN A 1 105 ? 26.444 0.075 -26.906 1.00 89.25 105 ASN A C 1
ATOM 838 O O . ASN A 1 105 ? 26.087 -0.651 -25.985 1.00 89.25 105 ASN A O 1
ATOM 842 N N . PHE A 1 106 ? 27.472 -0.227 -27.701 1.00 89.75 106 PHE A N 1
ATOM 843 C CA . PHE A 1 106 ? 28.261 -1.447 -27.554 1.00 89.75 106 PHE A CA 1
ATOM 844 C C . PHE A 1 106 ? 29.027 -1.476 -26.222 1.00 89.75 106 PHE A C 1
ATOM 846 O O . PHE A 1 106 ? 28.977 -2.466 -25.494 1.00 89.75 106 PHE A O 1
ATOM 853 N N . VAL A 1 107 ? 29.705 -0.378 -25.868 1.00 90.75 107 VAL A N 1
ATOM 854 C CA . VAL A 1 107 ? 30.435 -0.269 -24.593 1.00 90.75 107 VAL A CA 1
ATOM 855 C C . VAL A 1 107 ? 29.464 -0.309 -23.415 1.00 90.75 107 VAL A C 1
ATOM 857 O O . VAL A 1 107 ? 29.726 -1.009 -22.441 1.00 90.75 107 VAL A O 1
ATOM 860 N N . LYS A 1 108 ? 28.315 0.372 -23.522 1.00 90.81 108 LYS A N 1
ATOM 861 C CA . LYS A 1 108 ? 27.269 0.318 -22.493 1.00 90.81 108 LYS A CA 1
ATOM 862 C C . LYS A 1 108 ? 26.737 -1.111 -22.298 1.00 90.81 108 LYS A C 1
ATOM 864 O O . LYS A 1 108 ? 26.657 -1.563 -21.161 1.00 90.81 108 LYS A O 1
ATOM 869 N N . ALA A 1 109 ? 26.448 -1.836 -23.382 1.00 90.50 109 ALA A N 1
ATOM 870 C CA . ALA A 1 109 ? 25.997 -3.230 -23.338 1.00 90.50 109 ALA A CA 1
ATOM 871 C C . ALA A 1 109 ? 27.037 -4.149 -22.682 1.00 90.50 109 ALA A C 1
ATOM 873 O O . ALA A 1 109 ? 26.717 -4.893 -21.758 1.00 90.50 109 ALA A O 1
ATOM 874 N N . SER A 1 110 ? 28.303 -4.046 -23.099 1.00 89.94 110 SER A N 1
ATOM 875 C CA . SER A 1 110 ? 29.398 -4.832 -22.521 1.00 89.94 110 SER A CA 1
ATOM 876 C C . SER A 1 110 ? 29.599 -4.532 -21.033 1.00 89.94 110 SER A C 1
ATOM 878 O O . SER A 1 110 ? 29.844 -5.446 -20.243 1.00 89.94 110 SER A O 1
ATOM 880 N N . GLN A 1 111 ? 29.505 -3.265 -20.629 1.00 89.88 111 GLN A N 1
ATOM 881 C CA . GLN A 1 111 ? 29.631 -2.896 -19.224 1.00 89.88 111 GLN A CA 1
ATOM 882 C C . GLN A 1 111 ? 28.452 -3.423 -18.397 1.00 89.88 111 GLN A C 1
ATOM 884 O O . GLN A 1 111 ? 28.662 -3.938 -17.305 1.00 89.88 111 GLN A O 1
ATOM 889 N N . LEU A 1 112 ? 27.232 -3.354 -18.932 1.00 88.38 112 LEU A N 1
ATOM 890 C CA . LEU A 1 112 ? 26.036 -3.853 -18.259 1.00 88.38 112 LEU A CA 1
ATOM 891 C C . LEU A 1 112 ? 26.094 -5.378 -18.079 1.00 88.38 112 LEU A C 1
ATOM 893 O O . LEU A 1 112 ? 25.916 -5.884 -16.977 1.00 88.38 112 LEU A O 1
ATOM 897 N N . VAL A 1 113 ? 26.457 -6.128 -19.124 1.00 89.81 113 VAL A N 1
ATOM 898 C CA . VAL A 1 113 ? 26.661 -7.589 -19.036 1.00 89.81 113 VAL A CA 1
ATOM 899 C C . VAL A 1 113 ? 27.691 -7.955 -17.962 1.00 89.81 113 VAL A C 1
ATOM 901 O O . VAL A 1 113 ? 27.520 -8.941 -17.248 1.00 89.81 113 VAL A O 1
ATOM 904 N N . THR A 1 114 ? 28.759 -7.164 -17.826 1.00 89.12 114 THR A N 1
ATOM 905 C CA . THR A 1 114 ? 29.821 -7.432 -16.845 1.00 89.12 114 THR A CA 1
ATOM 906 C C . THR A 1 114 ? 29.496 -6.956 -15.430 1.00 89.12 114 THR A C 1
ATOM 908 O O . THR A 1 114 ? 30.121 -7.464 -14.492 1.00 89.12 114 THR A O 1
ATOM 911 N N . SER A 1 115 ? 28.536 -6.046 -15.235 1.00 87.56 115 SER A N 1
ATOM 912 C CA . SER A 1 115 ? 28.103 -5.587 -13.908 1.00 87.56 115 SER A CA 1
ATOM 913 C C . SER A 1 115 ? 27.040 -6.490 -13.282 1.00 87.56 115 SER A C 1
ATOM 915 O O . SER A 1 115 ? 27.070 -6.681 -12.070 1.00 87.56 115 SER A O 1
ATOM 917 N N . LEU A 1 116 ? 26.168 -7.117 -14.081 1.00 87.62 116 LEU A N 1
ATOM 918 C CA . LEU A 1 116 ? 25.080 -7.969 -13.583 1.00 87.62 116 LEU A CA 1
ATOM 919 C C . LEU A 1 116 ? 25.589 -9.128 -12.703 1.00 87.62 116 LEU A C 1
ATOM 921 O O . LEU A 1 116 ? 26.542 -9.838 -13.040 1.00 87.62 116 LEU A O 1
ATOM 925 N N . ARG A 1 117 ? 24.934 -9.352 -11.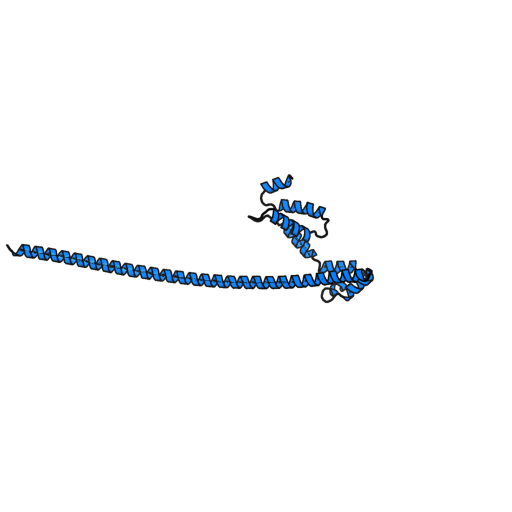558 1.00 85.69 117 ARG A N 1
ATOM 926 C CA . ARG A 1 117 ? 25.238 -10.430 -10.596 1.00 85.69 117 ARG A CA 1
ATOM 927 C C . ARG A 1 117 ? 23.960 -11.161 -10.171 1.00 85.69 117 ARG A C 1
ATOM 929 O O . ARG A 1 117 ? 22.857 -10.646 -10.329 1.00 85.69 117 ARG A O 1
ATOM 936 N N . GLY A 1 118 ? 24.113 -12.373 -9.631 1.00 88.62 118 GLY A N 1
ATOM 937 C CA . GLY A 1 118 ? 23.005 -13.163 -9.076 1.00 88.62 118 GLY A CA 1
ATOM 938 C C . GLY A 1 118 ? 21.860 -13.396 -10.070 1.00 88.62 118 GLY A C 1
ATOM 939 O O . GLY A 1 118 ? 22.102 -13.640 -11.253 1.00 88.62 118 GLY A O 1
ATOM 940 N N . SER A 1 119 ? 20.615 -13.271 -9.598 1.00 80.19 119 SER A N 1
ATOM 941 C CA . SER A 1 119 ? 19.396 -13.457 -10.401 1.00 80.19 119 SER A CA 1
ATOM 942 C C . SER A 1 119 ? 19.325 -12.543 -11.630 1.00 80.19 119 SER A C 1
ATOM 944 O O . SER A 1 119 ? 18.719 -12.913 -12.635 1.00 80.19 119 SER A O 1
ATOM 946 N N . ALA A 1 120 ? 19.955 -11.364 -11.581 1.00 83.06 120 ALA A N 1
ATOM 947 C CA . ALA A 1 120 ? 19.986 -10.438 -12.709 1.00 83.06 120 ALA A CA 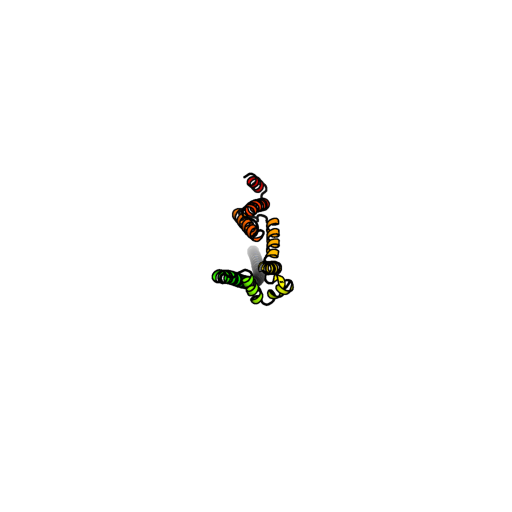1
ATOM 948 C C . ALA A 1 120 ? 20.884 -10.952 -13.849 1.00 83.06 120 ALA A C 1
ATOM 950 O O . ALA A 1 120 ? 20.532 -10.836 -15.020 1.00 83.06 120 ALA A O 1
ATOM 951 N N . ALA A 1 121 ? 21.994 -11.622 -13.519 1.00 88.50 121 ALA A N 1
ATOM 952 C CA . ALA A 1 121 ? 22.868 -12.255 -14.510 1.00 88.50 121 ALA A CA 1
ATOM 953 C C . ALA A 1 121 ? 22.211 -13.469 -15.192 1.00 88.50 121 ALA A C 1
ATOM 955 O O . ALA A 1 121 ? 22.508 -13.768 -16.346 1.00 88.50 121 ALA A O 1
ATOM 956 N N . GLU A 1 122 ? 21.285 -14.158 -14.518 1.00 89.69 122 GLU A N 1
ATOM 957 C CA . GLU A 1 122 ? 20.556 -15.285 -15.112 1.00 89.69 122 GLU A CA 1
ATOM 958 C C . GLU A 1 122 ? 19.681 -14.873 -16.305 1.00 89.69 122 GLU A C 1
ATOM 960 O O . GLU A 1 122 ? 19.426 -15.703 -17.175 1.00 89.69 122 GLU A O 1
ATOM 965 N N . VAL A 1 123 ? 19.241 -13.608 -16.386 1.00 88.31 123 VAL A N 1
ATOM 966 C CA . VAL A 1 123 ? 18.498 -13.082 -17.553 1.00 88.31 123 VAL A CA 1
ATOM 967 C C . VAL A 1 123 ? 19.295 -13.250 -18.842 1.00 88.31 123 VAL A C 1
ATOM 969 O O . VAL A 1 123 ? 18.722 -13.544 -19.890 1.00 88.31 123 VAL A O 1
ATOM 972 N N . LEU A 1 124 ? 20.621 -13.140 -18.757 1.00 90.56 124 LEU A N 1
ATOM 973 C CA . LEU A 1 124 ? 21.510 -13.224 -19.910 1.00 90.56 124 LEU A CA 1
ATOM 974 C C . LEU A 1 124 ? 21.498 -14.610 -20.568 1.00 90.56 124 LEU A C 1
ATOM 976 O O . LEU A 1 124 ? 21.789 -14.712 -21.754 1.00 90.56 124 LEU A O 1
ATOM 980 N N . GLN A 1 125 ? 21.119 -15.669 -19.841 1.00 91.00 125 GLN A N 1
ATOM 981 C CA . GLN A 1 125 ? 21.044 -17.030 -20.392 1.00 91.00 125 GLN A CA 1
ATOM 982 C C . GLN A 1 125 ? 19.938 -17.179 -21.447 1.00 91.00 125 GLN A C 1
ATOM 984 O O . GLN A 1 125 ? 20.025 -18.052 -22.308 1.00 91.00 125 GLN A O 1
ATOM 989 N N . GLY A 1 126 ? 18.901 -16.336 -21.387 1.00 87.94 126 GLY A N 1
ATOM 990 C CA . GLY A 1 126 ? 17.807 -16.317 -22.360 1.00 87.94 126 GLY A CA 1
ATOM 991 C C . GLY A 1 126 ? 18.094 -15.476 -23.607 1.00 87.94 126 GLY A C 1
AT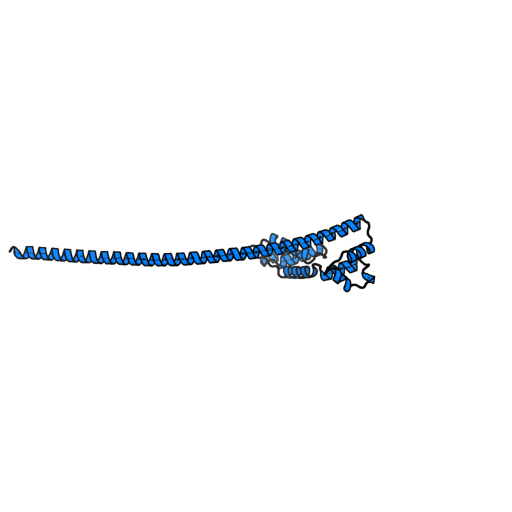OM 992 O O . GLY A 1 126 ? 17.293 -15.492 -24.540 1.00 87.94 126 GLY A O 1
ATOM 993 N N . ILE A 1 127 ? 19.211 -14.741 -23.634 1.00 91.69 127 ILE A N 1
ATOM 994 C CA . ILE A 1 127 ? 19.559 -13.824 -24.721 1.00 91.69 127 ILE A CA 1
ATOM 995 C C . ILE A 1 127 ? 20.614 -14.486 -25.622 1.00 91.69 127 ILE A C 1
ATOM 997 O O . ILE A 1 127 ? 21.651 -14.931 -25.126 1.00 91.69 127 ILE A O 1
ATOM 1001 N N . PRO A 1 128 ? 20.402 -14.539 -26.950 1.00 92.75 128 PRO A N 1
ATOM 1002 C CA . PRO A 1 128 ? 21.417 -15.019 -27.882 1.00 92.75 128 PRO A CA 1
ATOM 1003 C C . PRO A 1 128 ? 22.742 -14.241 -27.754 1.00 92.75 128 PRO A C 1
ATOM 1005 O O . PRO A 1 128 ? 22.709 -13.011 -27.650 1.00 92.75 128 PRO A O 1
ATOM 1008 N N . PRO A 1 129 ? 23.918 -14.901 -27.806 1.00 88.88 129 PRO A N 1
ATOM 1009 C CA . PRO A 1 129 ? 25.207 -14.233 -27.602 1.00 88.88 129 PRO A CA 1
ATOM 1010 C C . PRO A 1 129 ? 25.492 -13.069 -28.561 1.00 88.88 129 PRO A C 1
ATOM 1012 O O . PRO A 1 129 ? 26.122 -12.091 -28.169 1.00 88.88 129 PRO A O 1
ATOM 1015 N N . ASP A 1 130 ? 25.006 -13.135 -29.802 1.00 90.50 130 ASP A N 1
ATOM 1016 C CA . ASP A 1 130 ? 25.134 -12.062 -30.796 1.00 90.50 130 ASP A CA 1
ATOM 1017 C C . ASP A 1 130 ? 24.335 -10.802 -30.417 1.00 90.50 130 ASP A C 1
ATOM 1019 O O . ASP A 1 130 ? 24.691 -9.694 -30.822 1.00 90.50 130 ASP A O 1
ATOM 1023 N N . LYS A 1 131 ? 23.298 -10.953 -29.585 1.00 91.25 131 LYS A N 1
ATOM 1024 C CA . LYS A 1 131 ? 22.446 -9.869 -29.077 1.00 91.25 131 LYS A CA 1
ATOM 1025 C C . LYS A 1 131 ? 22.902 -9.296 -27.739 1.00 91.25 131 LYS A C 1
ATOM 1027 O O . LYS A 1 131 ? 22.439 -8.226 -27.365 1.00 91.25 131 LYS A O 1
ATOM 1032 N N . LEU A 1 132 ? 23.870 -9.920 -27.064 1.00 89.19 132 LEU A N 1
ATOM 1033 C CA . LEU A 1 132 ? 24.485 -9.378 -25.840 1.00 89.19 132 LEU A CA 1
ATOM 1034 C C . LEU A 1 132 ? 25.336 -8.117 -26.085 1.00 89.19 132 LEU A C 1
ATOM 1036 O O . LEU A 1 132 ? 25.857 -7.519 -25.149 1.00 89.19 132 LEU A O 1
ATOM 1040 N N . THR A 1 133 ? 25.496 -7.710 -27.343 1.00 90.06 133 THR A N 1
ATOM 1041 C CA . THR A 1 133 ? 26.153 -6.451 -27.724 1.00 90.06 133 THR A CA 1
ATOM 1042 C C . THR A 1 133 ? 25.167 -5.296 -27.910 1.00 90.06 133 THR A C 1
ATOM 1044 O O . THR A 1 133 ? 25.587 -4.146 -28.046 1.00 90.06 133 THR A O 1
ATOM 1047 N N . ASP A 1 134 ? 23.865 -5.592 -27.898 1.00 92.19 134 ASP A N 1
ATOM 1048 C CA . ASP A 1 134 ? 22.794 -4.616 -28.024 1.00 92.19 134 ASP A CA 1
ATOM 1049 C C . ASP A 1 134 ? 22.202 -4.297 -26.649 1.00 92.19 134 ASP A C 1
ATOM 1051 O O . ASP A 1 134 ? 21.520 -5.118 -26.030 1.00 92.19 134 ASP A O 1
ATOM 1055 N N . ILE A 1 135 ? 22.459 -3.075 -26.181 1.00 90.62 135 ILE A N 1
ATOM 1056 C CA . ILE A 1 135 ? 21.990 -2.599 -24.879 1.00 90.62 135 ILE A CA 1
ATOM 1057 C C . ILE A 1 135 ? 20.469 -2.679 -24.758 1.00 90.62 135 ILE A C 1
ATOM 1059 O O . ILE A 1 135 ? 19.972 -3.126 -23.730 1.00 90.62 135 ILE A O 1
ATOM 1063 N N . THR A 1 136 ? 19.734 -2.344 -25.819 1.00 90.06 136 THR A N 1
ATOM 1064 C CA . THR A 1 136 ? 18.269 -2.325 -25.793 1.00 90.06 136 THR A CA 1
ATOM 1065 C C . THR A 1 136 ? 17.698 -3.729 -25.607 1.00 90.06 136 THR A C 1
ATOM 1067 O O . THR A 1 136 ? 16.711 -3.913 -24.899 1.00 90.06 136 THR A O 1
ATOM 1070 N N . THR A 1 137 ? 18.334 -4.752 -26.186 1.00 91.62 137 THR A N 1
ATOM 1071 C CA . THR A 1 137 ? 17.928 -6.146 -25.966 1.00 91.62 137 THR A CA 1
ATOM 1072 C C . THR A 1 137 ? 18.136 -6.575 -24.508 1.00 91.62 137 THR A C 1
ATOM 1074 O O . THR A 1 137 ? 17.275 -7.250 -23.942 1.00 91.62 137 THR A O 1
ATOM 1077 N N . ILE A 1 138 ? 19.241 -6.162 -23.880 1.00 89.50 138 ILE A N 1
ATOM 1078 C CA . ILE A 1 138 ? 19.541 -6.489 -22.477 1.00 89.50 138 ILE A CA 1
ATOM 1079 C C . ILE A 1 138 ? 18.600 -5.744 -21.522 1.00 89.50 138 ILE A C 1
ATOM 1081 O O . ILE A 1 138 ? 18.036 -6.369 -20.626 1.00 89.50 138 ILE A O 1
ATOM 1085 N N . GLU A 1 139 ? 18.387 -4.442 -21.732 1.00 88.19 139 GLU A N 1
ATOM 1086 C CA . GLU A 1 139 ? 17.458 -3.620 -20.942 1.00 88.19 139 GLU A CA 1
ATOM 1087 C C . GLU A 1 139 ? 16.040 -4.196 -20.982 1.00 88.19 139 GLU A C 1
ATOM 1089 O O . GLU A 1 139 ? 15.434 -4.404 -19.935 1.00 88.19 139 GLU A O 1
ATOM 1094 N N . ASN A 1 140 ? 15.542 -4.562 -22.167 1.00 87.50 140 ASN A N 1
ATOM 1095 C CA . ASN A 1 140 ? 14.217 -5.166 -22.306 1.00 87.50 140 ASN A CA 1
ATOM 1096 C C . ASN A 1 140 ? 14.101 -6.511 -21.578 1.00 87.50 140 ASN A C 1
ATOM 1098 O O . ASN A 1 140 ? 13.075 -6.802 -20.970 1.00 87.50 140 ASN A O 1
ATOM 1102 N N . ALA A 1 141 ? 15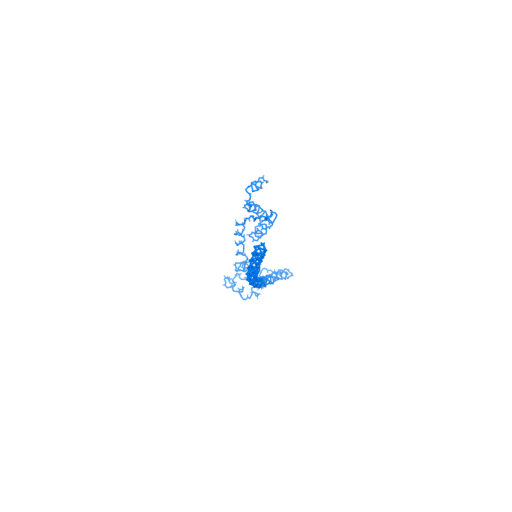.134 -7.352 -21.632 1.00 87.81 141 ALA A N 1
ATOM 1103 C CA . ALA A 1 141 ? 15.112 -8.640 -20.947 1.00 87.81 141 ALA A CA 1
ATOM 1104 C C . ALA A 1 141 ? 15.117 -8.477 -19.415 1.00 87.81 141 ALA A C 1
ATOM 1106 O O . ALA A 1 141 ? 14.446 -9.236 -18.710 1.00 87.81 141 ALA A O 1
ATOM 1107 N N . LEU A 1 142 ? 15.843 -7.476 -18.905 1.00 87.00 142 LEU A N 1
ATOM 1108 C CA . LEU A 1 142 ? 15.816 -7.101 -17.491 1.00 87.00 142 LEU A CA 1
ATOM 1109 C C . LEU A 1 142 ? 14.445 -6.542 -17.098 1.00 87.00 142 LEU A C 1
ATOM 1111 O O . LEU A 1 142 ? 13.896 -6.967 -16.086 1.00 87.00 142 LEU A O 1
ATOM 1115 N N . GLU A 1 143 ? 13.854 -5.683 -17.928 1.00 84.56 143 GLU A N 1
ATOM 1116 C CA . GLU A 1 143 ? 12.521 -5.114 -17.709 1.00 84.56 143 GLU A CA 1
ATOM 1117 C C . GLU A 1 143 ? 11.426 -6.194 -17.700 1.00 84.56 143 GLU A C 1
ATOM 1119 O O . GLU A 1 143 ? 10.525 -6.174 -16.870 1.00 84.56 143 GLU A O 1
ATOM 1124 N N . VAL A 1 144 ? 11.520 -7.214 -18.555 1.00 84.44 144 VAL A N 1
ATOM 1125 C CA . VAL A 1 144 ? 10.557 -8.330 -18.553 1.00 84.44 144 VAL A CA 1
ATOM 1126 C C . VAL A 1 144 ? 10.613 -9.143 -17.254 1.00 84.44 144 VAL A C 1
ATOM 1128 O O . VAL A 1 144 ? 9.579 -9.647 -16.813 1.00 84.44 144 VAL A O 1
ATOM 1131 N N . ARG A 1 145 ? 11.794 -9.307 -16.640 1.00 82.88 145 ARG A N 1
ATOM 1132 C CA . ARG A 1 145 ? 11.962 -10.149 -15.439 1.00 82.88 145 ARG A CA 1
ATOM 1133 C C . ARG A 1 145 ? 11.836 -9.380 -14.124 1.00 82.88 145 ARG A C 1
ATOM 1135 O O . ARG A 1 145 ? 11.361 -9.953 -13.146 1.00 82.88 145 ARG A O 1
ATOM 1142 N N . PHE A 1 146 ? 12.291 -8.132 -14.095 1.00 78.75 146 PHE A N 1
ATOM 1143 C CA . PHE A 1 146 ? 12.387 -7.308 -12.885 1.00 78.75 146 PHE A CA 1
ATOM 1144 C C . PHE A 1 146 ? 11.637 -5.984 -12.985 1.00 78.75 146 PHE A C 1
ATOM 1146 O O . PHE A 1 146 ? 11.486 -5.311 -11.970 1.00 78.75 146 PHE A O 1
ATOM 1153 N N . GLY A 1 147 ? 11.173 -5.611 -14.175 1.00 73.44 147 GLY A N 1
ATOM 1154 C CA . GLY A 1 147 ? 10.405 -4.394 -14.370 1.00 73.44 147 GLY A CA 1
ATOM 1155 C C . GLY A 1 147 ? 9.082 -4.422 -13.618 1.00 73.44 147 GLY A C 1
ATOM 1156 O O . GLY A 1 147 ? 8.510 -5.472 -13.301 1.00 73.44 147 GLY A O 1
ATOM 1157 N N . ASP A 1 148 ? 8.544 -3.234 -13.375 1.00 70.94 148 ASP A N 1
ATOM 1158 C CA . ASP A 1 148 ? 7.318 -3.039 -12.604 1.00 70.94 148 ASP A CA 1
ATOM 1159 C C . ASP A 1 148 ? 6.049 -3.403 -13.416 1.00 70.94 148 ASP A C 1
ATOM 1161 O O . ASP A 1 148 ? 4.939 -3.063 -13.017 1.00 70.94 148 ASP A O 1
ATOM 1165 N N . SER A 1 149 ? 6.156 -4.144 -14.530 1.00 68.06 149 SER A N 1
ATOM 1166 C CA . SER A 1 149 ? 5.023 -4.509 -15.405 1.00 68.06 149 SER A CA 1
ATOM 1167 C C . SER A 1 149 ? 3.890 -5.235 -14.659 1.00 68.06 149 SER A C 1
ATOM 1169 O O . SER A 1 149 ? 2.700 -4.960 -14.859 1.00 68.06 149 SER A O 1
ATOM 1171 N N . HIS A 1 150 ? 4.237 -6.123 -13.719 1.00 66.00 150 HIS A N 1
ATOM 1172 C CA . HIS A 1 150 ? 3.258 -6.766 -12.834 1.00 66.00 150 HIS A CA 1
ATOM 1173 C C . HIS A 1 150 ? 2.559 -5.757 -11.906 1.00 66.00 150 HIS A C 1
ATOM 1175 O O . HIS A 1 150 ? 1.363 -5.887 -11.629 1.00 66.00 150 HIS A O 1
ATOM 1181 N N . LEU A 1 151 ? 3.283 -4.721 -11.478 1.00 72.00 151 LEU A N 1
ATOM 1182 C CA . LEU A 1 151 ? 2.773 -3.606 -10.686 1.00 72.00 151 LEU A CA 1
ATOM 1183 C C . LEU A 1 151 ? 1.849 -2.715 -11.531 1.00 72.00 151 LEU A C 1
ATOM 1185 O O . LEU A 1 151 ? 0.777 -2.328 -11.074 1.00 72.00 151 LEU A O 1
ATOM 1189 N N . THR A 1 152 ? 2.178 -2.488 -12.804 1.00 80.62 152 THR A N 1
ATOM 1190 C CA . THR A 1 152 ? 1.321 -1.779 -13.763 1.00 80.62 152 THR A CA 1
ATOM 1191 C C . THR A 1 152 ? -0.046 -2.456 -13.899 1.00 80.62 152 THR A C 1
ATOM 1193 O O . THR A 1 152 ? -1.079 -1.786 -13.849 1.00 80.62 152 THR A O 1
ATOM 1196 N N . HIS A 1 153 ? -0.094 -3.788 -14.023 1.00 79.88 153 HIS A N 1
ATOM 1197 C CA . HIS A 1 153 ? -1.365 -4.524 -14.069 1.00 79.88 153 HIS A CA 1
ATOM 1198 C C . HIS A 1 153 ? -2.159 -4.412 -12.755 1.00 79.88 153 HIS A C 1
ATOM 1200 O O . HIS A 1 153 ? -3.388 -4.270 -12.777 1.00 79.88 153 HIS A O 1
ATOM 1206 N N . PHE A 1 154 ? -1.466 -4.449 -11.614 1.00 84.19 154 PHE A N 1
ATOM 1207 C CA . PHE A 1 154 ? -2.072 -4.234 -10.301 1.00 84.19 154 PHE A CA 1
ATOM 1208 C C . PHE A 1 154 ? -2.745 -2.853 -10.218 1.00 84.19 154 PHE A C 1
ATOM 1210 O O . PHE A 1 154 ? -3.949 -2.784 -9.968 1.00 84.19 154 PHE A O 1
ATOM 1217 N N . TYR A 1 155 ? -2.037 -1.773 -10.557 1.00 86.75 155 TYR A N 1
ATOM 1218 C CA . TYR A 1 155 ? -2.595 -0.415 -10.523 1.00 86.75 155 TYR A CA 1
ATOM 1219 C C . TYR A 1 155 ? -3.734 -0.202 -11.530 1.00 86.75 155 TYR A C 1
ATOM 1221 O O . TYR A 1 155 ? -4.714 0.474 -11.219 1.00 86.75 155 TYR A O 1
ATOM 1229 N N . ARG A 1 156 ? -3.677 -0.831 -12.715 1.00 89.62 156 ARG A N 1
ATOM 1230 C CA . ARG A 1 156 ? -4.804 -0.834 -13.674 1.00 89.62 156 ARG A CA 1
ATOM 1231 C C . ARG A 1 156 ? -6.056 -1.482 -13.093 1.00 89.62 156 ARG A C 1
ATOM 1233 O O . ARG A 1 156 ? -7.171 -1.057 -13.389 1.00 89.62 156 ARG A O 1
ATOM 1240 N N . THR A 1 157 ? -5.879 -2.535 -12.303 1.00 86.56 157 THR A N 1
ATOM 1241 C CA . THR A 1 157 ? -6.989 -3.207 -11.621 1.00 86.56 157 THR A CA 1
ATOM 1242 C C . THR A 1 157 ? -7.544 -2.314 -10.515 1.00 86.56 157 THR A C 1
ATOM 1244 O O . THR A 1 157 ? -8.758 -2.127 -10.437 1.00 86.56 157 THR A O 1
ATOM 1247 N N . GLU A 1 158 ? -6.663 -1.693 -9.729 1.00 87.25 158 GLU A N 1
ATOM 1248 C CA . GLU A 1 158 ? -7.035 -0.761 -8.665 1.00 87.25 158 GLU A CA 1
ATOM 1249 C C . GLU A 1 158 ? -7.859 0.418 -9.212 1.00 87.25 158 GLU A C 1
ATOM 1251 O O . GLU A 1 158 ? -8.958 0.653 -8.711 1.00 87.25 158 GLU A O 1
ATOM 1256 N N . LEU A 1 159 ? -7.430 1.042 -10.320 1.00 91.88 159 LEU A N 1
ATOM 1257 C CA . LEU A 1 159 ? -8.178 2.091 -11.038 1.00 91.88 159 LEU A CA 1
ATOM 1258 C C . LEU A 1 159 ? -9.606 1.675 -11.392 1.00 91.88 159 LEU A C 1
ATOM 1260 O O . LEU A 1 159 ? -10.555 2.397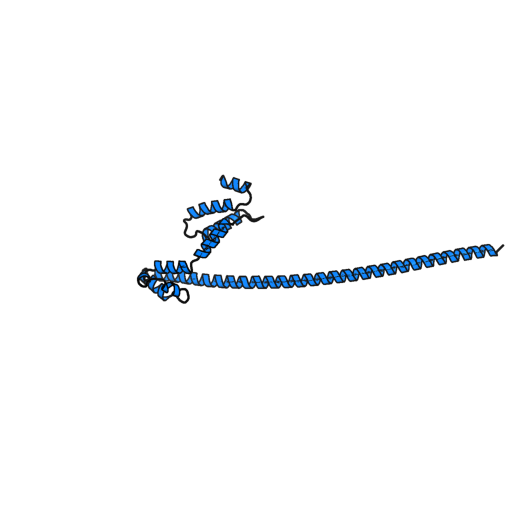 -11.100 1.00 91.88 159 LEU A O 1
ATOM 1264 N N . LYS A 1 160 ? -9.783 0.491 -11.990 1.00 91.06 160 LYS A N 1
ATOM 1265 C CA . LYS A 1 160 ? -11.111 -0.000 -12.403 1.00 91.06 160 LYS A CA 1
ATOM 1266 C C . LYS A 1 160 ? -12.053 -0.199 -11.218 1.00 91.06 160 LYS A C 1
ATOM 1268 O O . LYS A 1 160 ? -13.260 0.033 -11.327 1.00 91.06 160 LYS A O 1
ATOM 1273 N N . THR A 1 161 ? -11.504 -0.645 -10.093 1.00 89.81 161 THR A N 1
ATOM 1274 C CA . THR A 1 161 ? -12.266 -0.940 -8.871 1.00 89.81 161 THR A CA 1
ATOM 1275 C C . THR A 1 161 ? -12.408 0.254 -7.931 1.00 89.81 161 THR A C 1
ATOM 1277 O O . THR A 1 161 ? -13.151 0.174 -6.953 1.00 89.81 161 THR A O 1
ATOM 1280 N N . ARG A 1 162 ? -11.726 1.370 -8.213 1.00 92.69 162 ARG A N 1
ATOM 1281 C CA . ARG A 1 162 ? -11.726 2.552 -7.358 1.00 92.69 162 ARG A CA 1
ATOM 1282 C C . ARG A 1 162 ? -13.119 3.162 -7.279 1.00 92.69 162 ARG A C 1
ATOM 1284 O O . ARG A 1 162 ? -13.745 3.429 -8.299 1.00 92.69 162 ARG A O 1
ATOM 1291 N N . ARG A 1 163 ? -13.603 3.393 -6.061 1.00 92.75 163 ARG A N 1
ATOM 1292 C CA . ARG A 1 163 ? -14.862 4.099 -5.774 1.00 92.75 163 ARG A CA 1
ATOM 1293 C C . ARG A 1 163 ? -14.661 5.070 -4.621 1.00 92.75 163 ARG A C 1
ATOM 1295 O O . ARG A 1 163 ? -13.862 4.762 -3.733 1.00 92.75 163 ARG A O 1
ATOM 1302 N N . GLN A 1 164 ? -15.343 6.214 -4.637 1.00 93.62 164 GLN A N 1
ATOM 1303 C CA . GLN A 1 164 ? -15.262 7.232 -3.589 1.00 93.62 164 GLN A CA 1
ATOM 1304 C C . GLN A 1 164 ? -15.736 6.651 -2.252 1.00 93.62 164 GLN A C 1
ATOM 1306 O O . GLN A 1 164 ? -16.832 6.089 -2.149 1.00 93.62 164 GLN A O 1
ATOM 1311 N N . LYS A 1 165 ? -14.902 6.771 -1.217 1.00 89.69 165 LYS A N 1
ATOM 1312 C CA . LYS A 1 165 ? -15.227 6.276 0.127 1.00 89.69 165 LYS A CA 1
ATOM 1313 C C . LYS A 1 165 ? -16.194 7.238 0.839 1.00 89.69 165 LYS A C 1
ATOM 1315 O O . LYS A 1 165 ? -16.152 8.442 0.582 1.00 89.69 165 LYS A O 1
ATOM 1320 N N . PRO A 1 166 ? -17.031 6.758 1.778 1.00 85.19 166 PRO A N 1
ATOM 1321 C CA . PRO A 1 166 ? -17.877 7.640 2.580 1.00 85.19 166 PRO A CA 1
ATOM 1322 C C . PRO A 1 166 ? -17.035 8.688 3.325 1.00 85.19 166 PRO A C 1
ATOM 1324 O O . PRO A 1 166 ? -16.147 8.333 4.098 1.00 85.19 166 PRO A O 1
ATOM 1327 N N . GLY A 1 167 ? -17.304 9.973 3.077 1.00 86.62 167 GLY A N 1
ATOM 1328 C CA . GLY A 1 167 ? -16.563 11.094 3.671 1.00 86.62 167 GLY A CA 1
ATOM 1329 C C . GLY A 1 167 ? -15.242 11.460 2.978 1.00 86.62 167 GLY A C 1
ATOM 1330 O O . GLY A 1 167 ? -14.554 12.367 3.440 1.00 86.62 167 GLY A O 1
ATOM 1331 N N . GLU A 1 168 ? -14.876 10.799 1.878 1.00 90.06 168 GLU A N 1
ATOM 1332 C CA . GLU A 1 168 ? -13.719 11.176 1.060 1.00 90.06 168 GLU A CA 1
ATOM 1333 C C . GLU A 1 168 ? -14.040 12.387 0.177 1.00 90.06 168 GLU A C 1
ATOM 1335 O O . GLU A 1 168 ? -15.052 12.401 -0.527 1.00 90.06 168 GLU A O 1
ATOM 1340 N N . SER A 1 169 ? -13.172 13.402 0.184 1.00 91.75 169 SER A N 1
ATOM 1341 C CA . SER A 1 169 ? -13.349 14.563 -0.689 1.00 91.75 169 SER A CA 1
ATOM 1342 C C . SER A 1 169 ? -12.977 14.245 -2.138 1.00 91.75 169 SER A C 1
ATOM 1344 O O . SER A 1 169 ? -12.124 13.399 -2.417 1.00 91.75 169 SER A O 1
ATOM 1346 N N . LEU A 1 170 ? -13.582 14.976 -3.077 1.00 90.19 170 LEU A N 1
ATOM 1347 C CA . LEU A 1 170 ? -13.296 14.813 -4.503 1.00 90.19 170 LEU A CA 1
ATOM 1348 C C . LEU A 1 170 ? -11.832 15.115 -4.846 1.00 90.19 170 LEU A C 1
ATOM 1350 O O . LEU A 1 170 ? -11.282 14.467 -5.727 1.00 90.19 170 LEU A O 1
ATOM 1354 N N . GLN A 1 171 ? -11.172 16.035 -4.131 1.00 91.56 171 GLN A N 1
ATOM 1355 C CA . GLN A 1 171 ? -9.746 16.304 -4.349 1.00 91.56 171 GLN A CA 1
ATOM 1356 C C . GLN A 1 171 ? -8.875 15.102 -3.970 1.00 91.56 171 GLN A C 1
ATOM 1358 O O . GLN A 1 171 ? -7.924 14.790 -4.679 1.00 91.56 171 GLN A O 1
ATOM 1363 N N . VAL A 1 172 ? -9.207 14.413 -2.871 1.00 92.38 172 VAL A N 1
ATOM 1364 C CA . VAL A 1 172 ? -8.475 13.215 -2.434 1.00 92.38 172 VAL A CA 1
ATOM 1365 C C . VAL A 1 172 ? -8.691 12.070 -3.424 1.00 92.38 172 VAL A C 1
ATOM 1367 O O . VAL A 1 172 ? -7.731 11.396 -3.791 1.00 92.38 172 VAL A O 1
ATOM 1370 N N . LEU A 1 173 ? -9.922 11.896 -3.916 1.00 93.12 173 LEU A N 1
ATOM 1371 C CA . LEU A 1 173 ? -10.223 10.934 -4.977 1.00 93.12 173 LEU A CA 1
ATOM 1372 C C . LEU A 1 173 ? -9.449 11.244 -6.269 1.00 93.12 173 LEU A C 1
ATOM 1374 O O . LEU A 1 173 ? -8.840 10.341 -6.836 1.00 93.12 173 LEU A O 1
ATOM 1378 N N . ALA A 1 174 ? -9.450 12.502 -6.722 1.00 92.50 174 ALA A N 1
ATOM 1379 C CA . ALA A 1 174 ? -8.761 12.926 -7.940 1.00 92.50 174 ALA A CA 1
ATOM 1380 C C . ALA A 1 174 ? -7.248 12.700 -7.846 1.00 92.50 174 ALA A C 1
ATOM 1382 O O . ALA A 1 174 ? -6.667 12.100 -8.745 1.00 92.50 174 ALA A O 1
ATOM 1383 N N . ALA A 1 175 ? -6.633 13.098 -6.729 1.00 93.06 175 ALA A N 1
ATOM 1384 C CA . ALA A 1 175 ? -5.205 12.901 -6.495 1.00 93.06 175 ALA A CA 1
ATOM 1385 C C . ALA A 1 175 ? -4.819 11.411 -6.487 1.00 93.06 175 ALA A C 1
ATOM 1387 O O . ALA A 1 175 ? -3.773 11.030 -7.011 1.00 93.06 175 ALA A O 1
ATOM 1388 N N . ASP A 1 176 ? -5.663 10.546 -5.918 1.00 92.94 176 ASP A N 1
ATOM 1389 C CA . ASP A 1 176 ? -5.418 9.104 -5.912 1.00 92.94 176 ASP A CA 1
ATOM 1390 C C . ASP A 1 176 ? -5.593 8.478 -7.307 1.00 92.94 176 ASP A C 1
ATOM 1392 O O . ASP A 1 176 ? -4.782 7.645 -7.711 1.00 92.94 176 ASP A O 1
ATOM 1396 N N . VAL A 1 177 ? -6.587 8.922 -8.087 1.00 94.31 177 VAL A N 1
ATOM 1397 C CA . VAL A 1 177 ? -6.747 8.514 -9.494 1.00 94.31 177 VAL A CA 1
ATOM 1398 C C . VAL A 1 177 ? -5.554 8.972 -10.336 1.00 94.31 177 VAL A C 1
ATOM 1400 O O . VAL A 1 177 ? -5.009 8.167 -11.083 1.00 94.31 177 VAL A O 1
ATOM 1403 N N . GLU A 1 178 ? -5.090 10.213 -10.188 1.00 93.31 178 GLU A N 1
ATOM 1404 C CA . GLU A 1 178 ? -3.917 10.745 -10.897 1.00 93.31 178 GLU A CA 1
ATOM 1405 C C . GLU A 1 178 ? -2.637 9.965 -10.559 1.00 93.31 178 GLU A C 1
ATOM 1407 O O . GLU A 1 178 ? -1.867 9.575 -11.448 1.00 93.31 178 GLU A O 1
ATOM 1412 N N . ARG A 1 179 ? -2.441 9.657 -9.271 1.00 94.12 179 ARG A N 1
ATOM 1413 C CA . ARG A 1 179 ? -1.345 8.804 -8.803 1.00 94.12 179 ARG A CA 1
ATOM 1414 C C . ARG A 1 179 ? -1.412 7.426 -9.455 1.00 94.12 179 ARG A C 1
ATOM 1416 O O . ARG A 1 179 ? -0.416 6.961 -10.006 1.00 94.12 179 ARG A O 1
ATOM 1423 N N . LEU A 1 180 ? -2.571 6.769 -9.418 1.00 91.69 180 LEU A N 1
ATOM 1424 C CA . LEU A 1 180 ? -2.741 5.449 -10.019 1.00 91.69 180 LEU A CA 1
ATOM 1425 C C . LEU A 1 180 ? -2.572 5.483 -11.545 1.00 91.69 180 LEU A C 1
ATOM 1427 O O . LEU A 1 180 ? -1.963 4.571 -12.094 1.00 91.69 180 LEU A O 1
ATOM 1431 N N . MET A 1 181 ? -3.037 6.532 -12.229 1.00 92.75 181 MET A N 1
ATOM 1432 C CA . MET A 1 181 ? -2.842 6.727 -13.672 1.00 92.75 181 MET A CA 1
ATOM 1433 C C . MET A 1 181 ? -1.363 6.838 -14.038 1.00 92.75 181 MET A C 1
ATOM 1435 O O . MET A 1 181 ? -0.919 6.216 -15.004 1.00 92.75 181 MET A O 1
ATOM 1439 N N . SER A 1 182 ? -0.589 7.569 -13.237 1.00 88.50 182 SER A N 1
ATOM 1440 C CA . SER A 1 182 ? 0.857 7.708 -13.430 1.00 88.50 182 SER A CA 1
ATOM 1441 C C . SER A 1 182 ? 1.604 6.384 -13.255 1.00 88.50 182 SER A C 1
ATOM 1443 O O . SER A 1 182 ? 2.582 6.141 -13.953 1.00 88.50 182 SER A O 1
ATOM 1445 N N . LEU A 1 183 ? 1.117 5.500 -12.381 1.00 88.38 183 LEU A N 1
ATOM 1446 C CA . LEU A 1 183 ? 1.719 4.186 -12.133 1.00 88.38 183 LEU A CA 1
ATOM 1447 C C . LEU A 1 183 ? 1.227 3.093 -13.107 1.00 88.38 183 LEU A C 1
ATOM 1449 O O . LEU A 1 183 ? 1.961 2.166 -13.441 1.00 88.38 183 LEU A O 1
ATOM 1453 N N . ALA A 1 184 ? -0.019 3.183 -13.572 1.00 87.56 184 ALA A N 1
ATOM 1454 C CA . ALA A 1 184 ? -0.667 2.206 -14.452 1.00 87.56 184 ALA A CA 1
ATOM 1455 C C . ALA A 1 184 ? -0.396 2.436 -15.952 1.00 87.56 184 ALA A C 1
ATOM 1457 O O . ALA A 1 184 ? -0.566 1.520 -16.770 1.00 87.56 184 ALA A O 1
ATOM 1458 N N . TYR A 1 185 ? -0.026 3.663 -16.317 1.00 87.31 185 TYR A N 1
ATOM 1459 C CA . TYR A 1 185 ? 0.126 4.110 -17.701 1.00 87.31 185 TYR A CA 1
ATOM 1460 C C . TYR A 1 185 ? 1.343 5.034 -17.877 1.00 87.31 185 TYR A C 1
ATOM 1462 O O . TYR A 1 185 ? 1.278 5.981 -18.654 1.00 87.31 185 TYR A O 1
ATOM 1470 N N . ALA A 1 186 ? 2.451 4.762 -17.177 1.00 83.19 186 ALA A N 1
ATOM 1471 C CA . ALA A 1 186 ? 3.676 5.573 -17.227 1.00 83.19 186 ALA A CA 1
ATOM 1472 C C . ALA A 1 186 ? 4.198 5.811 -18.661 1.00 83.19 186 ALA A C 1
ATOM 1474 O O . ALA A 1 186 ? 4.629 6.916 -18.979 1.00 83.19 186 ALA A O 1
ATOM 1475 N N . ASP A 1 187 ? 4.071 4.808 -19.537 1.00 81.75 187 ASP A N 1
ATOM 1476 C CA . ASP A 1 187 ? 4.514 4.870 -20.939 1.00 81.75 187 ASP A CA 1
ATOM 1477 C C . ASP A 1 187 ? 3.525 5.585 -21.873 1.00 81.75 187 ASP A C 1
ATOM 1479 O O . ASP A 1 187 ? 3.803 5.781 -23.058 1.00 81.75 187 ASP A O 1
ATOM 1483 N N . CYS A 1 188 ? 2.337 5.947 -21.381 1.00 83.31 188 CYS A N 1
ATOM 1484 C CA . CYS A 1 188 ? 1.347 6.643 -22.188 1.00 83.31 188 CYS A CA 1
ATOM 1485 C C . CYS A 1 188 ? 1.614 8.158 -22.210 1.00 83.31 188 CYS A C 1
ATOM 1487 O O . CYS A 1 188 ? 1.914 8.753 -21.164 1.00 83.31 188 CYS A O 1
ATOM 1489 N N . PRO A 1 189 ? 1.420 8.806 -23.376 1.00 89.94 189 PRO A N 1
ATOM 1490 C CA . PRO A 1 189 ? 1.425 10.260 -23.493 1.00 89.94 189 PRO A CA 1
ATOM 1491 C C . PRO A 1 189 ? 0.529 10.937 -22.445 1.00 89.94 189 PRO A C 1
ATOM 1493 O O . PRO A 1 189 ? -0.504 10.390 -22.048 1.00 89.94 189 PRO A O 1
ATOM 1496 N N . GLN A 1 190 ? 0.942 12.119 -21.977 1.00 87.62 190 GLN A N 1
ATOM 1497 C CA . GLN A 1 190 ? 0.265 12.821 -20.881 1.00 87.62 190 GLN A CA 1
ATOM 1498 C C . GLN A 1 190 ? -1.192 13.157 -21.227 1.00 87.62 190 GLN A C 1
ATOM 1500 O O . GLN A 1 190 ? -2.071 12.925 -20.413 1.00 87.62 190 GLN A O 1
ATOM 1505 N N . ASP A 1 191 ? -1.466 13.590 -22.455 1.00 88.75 191 ASP A N 1
ATOM 1506 C CA . ASP A 1 191 ? -2.811 13.894 -22.959 1.00 88.75 191 ASP A CA 1
ATOM 1507 C C . ASP A 1 191 ? -3.754 12.678 -22.918 1.00 88.75 191 ASP A C 1
ATOM 1509 O O . ASP A 1 191 ? -4.931 12.790 -22.557 1.00 88.75 191 ASP A O 1
ATOM 1513 N N . VAL A 1 192 ? -3.225 11.492 -23.231 1.00 89.44 192 VAL A N 1
ATOM 1514 C CA . VAL A 1 192 ? -3.964 10.227 -23.139 1.00 89.44 192 VAL A CA 1
ATOM 1515 C C . VAL A 1 192 ? -4.215 9.859 -21.678 1.00 89.44 192 VAL A C 1
ATOM 1517 O O . VAL A 1 192 ? -5.316 9.420 -21.336 1.00 89.44 192 VAL A O 1
ATOM 1520 N N . ARG A 1 193 ? -3.219 10.053 -20.803 1.00 92.06 193 ARG A N 1
ATOM 1521 C CA . ARG A 1 193 ? -3.370 9.824 -19.360 1.00 92.06 193 ARG A CA 1
ATOM 1522 C C . ARG A 1 193 ? -4.383 10.771 -18.728 1.00 92.06 193 ARG A C 1
ATOM 1524 O O . ARG A 1 193 ? -5.198 10.301 -17.944 1.00 92.06 193 ARG A O 1
ATOM 1531 N N . ASP A 1 194 ? -4.381 12.045 -19.094 1.00 89.62 194 ASP A N 1
ATOM 1532 C CA . ASP A 1 194 ? -5.305 13.044 -18.555 1.00 89.62 194 ASP A CA 1
ATOM 1533 C C . ASP A 1 194 ? -6.747 12.721 -18.966 1.00 89.62 194 ASP A C 1
ATOM 1535 O O . ASP A 1 194 ? -7.648 12.676 -18.127 1.00 89.62 194 ASP A O 1
ATOM 1539 N N . SER A 1 195 ? -6.955 12.387 -20.245 1.00 90.50 195 SER A N 1
ATOM 1540 C CA . SER A 1 195 ? -8.273 12.018 -20.777 1.00 90.50 195 SER A CA 1
ATOM 1541 C C . SER A 1 195 ? -8.822 10.745 -20.122 1.00 90.50 195 SER A C 1
ATOM 1543 O O . SER A 1 195 ? -9.979 10.687 -19.703 1.00 90.50 195 SER A O 1
ATOM 1545 N N . LEU A 1 196 ? -7.983 9.713 -19.999 1.00 91.62 196 LEU A N 1
ATOM 1546 C CA . LEU A 1 196 ? -8.366 8.450 -19.370 1.00 91.62 196 LEU A CA 1
ATOM 1547 C C . LEU A 1 196 ? -8.539 8.600 -17.849 1.00 91.62 196 LEU A C 1
ATOM 1549 O O . LEU A 1 196 ? -9.429 7.984 -17.263 1.00 91.62 196 LEU A O 1
ATOM 1553 N N . GLY A 1 197 ? -7.726 9.442 -17.213 1.00 92.25 197 GLY A N 1
ATOM 1554 C CA . GLY A 1 197 ? -7.819 9.772 -15.795 1.00 92.25 197 GLY A CA 1
ATOM 1555 C C . GLY A 1 197 ? -9.122 10.487 -15.453 1.00 92.25 197 GLY A C 1
ATOM 1556 O O . GLY A 1 197 ? -9.775 10.110 -14.482 1.00 92.25 197 GLY A O 1
ATOM 1557 N N . ALA A 1 198 ? -9.558 11.434 -16.288 1.00 91.38 198 ALA A N 1
ATOM 1558 C CA . ALA A 1 198 ? -10.858 12.087 -16.144 1.00 91.38 198 ALA A CA 1
ATOM 1559 C C . ALA A 1 198 ? -12.016 11.076 -16.211 1.00 91.38 198 ALA A C 1
ATOM 1561 O O . ALA A 1 198 ? -12.921 11.115 -15.377 1.00 91.38 198 ALA A O 1
ATOM 1562 N N . GLN A 1 199 ? -11.952 10.115 -17.140 1.00 90.75 199 GLN A N 1
ATOM 1563 C CA . GLN A 1 199 ? -12.947 9.045 -17.255 1.00 90.75 199 GLN A CA 1
ATOM 1564 C C . GLN A 1 199 ? -12.998 8.176 -15.988 1.00 90.75 199 GLN A C 1
ATOM 1566 O O . GLN A 1 199 ? -14.070 7.983 -15.414 1.00 90.75 199 GLN A O 1
ATOM 1571 N N . TYR A 1 200 ? -11.846 7.696 -15.506 1.00 92.19 200 TYR A N 1
ATOM 1572 C CA . TYR A 1 200 ? -11.784 6.895 -14.278 1.00 92.19 200 TYR A CA 1
ATOM 1573 C C . TYR A 1 200 ? -12.215 7.676 -13.036 1.00 92.19 200 TYR A C 1
ATOM 1575 O O . TYR A 1 200 ? -12.848 7.103 -12.153 1.00 92.19 200 TYR A O 1
ATOM 1583 N N . PHE A 1 201 ? -11.903 8.971 -12.964 1.00 92.62 201 PHE A N 1
ATOM 1584 C CA . PHE A 1 201 ? -12.348 9.834 -11.877 1.00 92.62 201 PHE A CA 1
ATOM 1585 C C . PHE A 1 201 ? -13.874 9.923 -11.836 1.00 92.62 201 PHE A C 1
ATOM 1587 O O . PHE A 1 201 ? -14.473 9.652 -10.797 1.00 92.62 201 PHE A O 1
ATOM 1594 N N . VAL A 1 202 ? -14.504 10.212 -12.976 1.00 89.62 202 VAL A N 1
ATOM 1595 C CA . VAL A 1 202 ? -15.965 10.255 -13.105 1.00 89.62 202 VAL A CA 1
ATOM 1596 C C . VAL A 1 202 ? -16.592 8.907 -12.745 1.00 89.62 202 VAL A C 1
ATOM 1598 O O . VAL A 1 202 ? -17.570 8.855 -12.000 1.00 89.62 202 VAL A O 1
ATOM 1601 N N . ASP A 1 203 ? -16.028 7.801 -13.226 1.00 88.94 203 ASP A N 1
ATOM 1602 C CA . ASP A 1 203 ? -16.558 6.460 -12.961 1.00 88.94 203 ASP A CA 1
ATOM 1603 C C . ASP A 1 203 ? -16.349 6.005 -11.502 1.00 88.94 203 ASP A C 1
ATOM 1605 O O . ASP A 1 203 ? -17.045 5.104 -11.024 1.00 88.94 203 ASP A O 1
ATOM 1609 N N . ALA A 1 204 ? -15.427 6.643 -10.775 1.00 89.19 204 ALA A N 1
ATOM 1610 C CA . ALA A 1 204 ? -15.173 6.384 -9.365 1.00 89.19 204 ALA A CA 1
ATOM 1611 C C . ALA A 1 204 ? -16.095 7.167 -8.411 1.00 89.19 204 ALA A C 1
ATOM 1613 O O . ALA A 1 204 ? -16.192 6.786 -7.242 1.00 89.19 204 ALA A O 1
ATOM 1614 N N . ILE A 1 205 ? -16.777 8.226 -8.866 1.00 90.25 205 ILE A N 1
ATOM 1615 C CA . ILE A 1 205 ? -17.730 8.993 -8.044 1.00 90.25 205 ILE A CA 1
ATOM 1616 C C . ILE A 1 205 ? -18.964 8.129 -7.748 1.00 90.25 205 ILE A C 1
ATOM 1618 O O . ILE A 1 205 ? -19.593 7.592 -8.658 1.00 90.25 205 ILE A O 1
ATOM 1622 N N . THR A 1 206 ? -19.303 7.991 -6.465 1.00 75.19 206 THR A N 1
ATOM 1623 C CA . THR A 1 206 ? -20.391 7.110 -5.996 1.00 75.19 206 THR A CA 1
ATOM 1624 C C . THR A 1 206 ? -21.761 7.798 -5.992 1.00 75.19 206 THR A C 1
ATOM 1626 O O . THR A 1 206 ? -22.781 7.119 -5.970 1.00 75.19 206 THR A O 1
ATOM 1629 N N . ASP A 1 207 ? -21.787 9.132 -5.994 1.00 70.50 207 ASP A N 1
ATOM 1630 C CA . ASP A 1 207 ? -23.002 9.952 -6.014 1.00 70.50 207 ASP A CA 1
ATOM 1631 C C . ASP A 1 207 ? -23.477 10.191 -7.461 1.00 70.50 207 ASP A C 1
ATOM 1633 O O . ASP A 1 207 ? -22.783 10.850 -8.239 1.00 70.50 207 ASP A O 1
ATOM 1637 N N . GLU A 1 208 ? -24.637 9.638 -7.840 1.00 62.50 208 GLU A N 1
ATOM 1638 C CA . GLU A 1 208 ? -25.152 9.674 -9.224 1.00 62.50 208 GLU A CA 1
ATOM 1639 C C . GLU A 1 208 ? -25.427 11.101 -9.728 1.00 62.50 208 GLU A C 1
ATOM 1641 O O . GLU A 1 208 ? -25.178 11.383 -10.907 1.00 62.50 208 GLU A O 1
ATOM 1646 N N . ASP A 1 209 ? -25.859 12.006 -8.842 1.00 60.44 209 ASP A N 1
ATOM 1647 C CA . ASP A 1 209 ? -26.149 13.410 -9.159 1.00 60.44 209 ASP A CA 1
ATOM 1648 C C . ASP A 1 209 ? -24.856 14.202 -9.436 1.00 60.44 209 ASP A C 1
ATOM 1650 O O . ASP A 1 209 ? -24.744 14.906 -10.446 1.00 60.44 209 ASP A O 1
ATOM 1654 N N . THR A 1 210 ? -23.823 14.025 -8.605 1.00 60.91 210 THR A N 1
ATOM 1655 C CA . THR A 1 210 ? -22.487 14.618 -8.807 1.00 60.91 210 THR A CA 1
ATOM 1656 C C . THR A 1 210 ? -21.775 14.020 -10.025 1.00 60.91 210 THR A C 1
ATOM 1658 O O . THR A 1 210 ? -21.075 14.728 -10.759 1.00 60.91 210 THR A O 1
ATOM 1661 N N . GLN A 1 211 ? -21.974 12.726 -10.287 1.00 56.97 211 GLN A N 1
ATOM 1662 C CA . GLN A 1 211 ? -21.426 12.048 -11.457 1.00 56.97 211 GLN A CA 1
ATOM 1663 C C . GLN A 1 211 ? -22.031 12.592 -12.762 1.00 56.97 211 GLN A C 1
ATOM 1665 O O . GLN A 1 211 ? -21.298 12.835 -13.723 1.00 56.97 211 GLN A O 1
ATOM 1670 N N . HIS A 1 212 ? -23.347 12.836 -12.801 1.00 59.84 212 HIS A N 1
ATOM 1671 C CA . HIS A 1 212 ? -24.008 13.443 -13.963 1.00 59.84 212 HIS A CA 1
ATOM 1672 C C . HIS A 1 212 ? -23.578 14.899 -14.175 1.00 59.84 212 HIS A C 1
ATOM 1674 O O . HIS A 1 212 ? -23.294 15.280 -15.310 1.00 59.84 212 HIS A O 1
ATOM 1680 N N . ALA A 1 213 ? -23.455 15.695 -13.107 1.00 60.69 213 ALA A N 1
ATOM 1681 C CA . ALA A 1 213 ? -23.007 17.087 -13.200 1.00 60.69 213 ALA A CA 1
ATOM 1682 C C . ALA A 1 213 ? -21.564 17.224 -13.725 1.00 60.69 213 ALA A C 1
ATOM 1684 O O . ALA A 1 213 ? -21.261 18.159 -14.461 1.00 60.69 213 ALA A O 1
ATOM 1685 N N . THR A 1 214 ? -20.685 16.273 -13.389 1.00 61.09 214 THR A N 1
ATOM 1686 C CA . THR A 1 214 ? -19.274 16.278 -13.814 1.00 61.09 214 THR A CA 1
ATOM 1687 C C . THR A 1 214 ? -19.093 15.770 -15.252 1.00 61.09 214 THR A C 1
ATOM 1689 O O . THR A 1 214 ? -18.161 16.189 -15.923 1.00 61.09 214 THR A O 1
ATOM 1692 N N . ARG A 1 215 ? -19.999 14.922 -15.770 1.00 63.72 215 ARG A N 1
ATOM 1693 C CA . ARG A 1 215 ? -20.014 14.486 -17.189 1.00 63.72 215 ARG A CA 1
ATOM 1694 C C . ARG A 1 215 ? -20.481 15.568 -18.174 1.00 63.72 215 ARG A C 1
ATOM 1696 O O . ARG A 1 215 ? -20.355 15.373 -19.379 1.00 63.72 215 ARG A O 1
ATOM 1703 N N . LEU A 1 216 ? -21.083 16.648 -17.674 1.00 56.12 216 LEU A N 1
ATOM 1704 C CA . LEU A 1 216 ? -21.680 17.732 -18.465 1.00 56.12 216 LEU A CA 1
ATOM 1705 C C . LEU A 1 216 ? -20.783 18.980 -18.595 1.00 56.12 216 LEU A C 1
ATOM 1707 O O . LEU A 1 216 ? -21.173 19.910 -19.302 1.00 56.12 216 LEU A O 1
ATOM 1711 N N . MET A 1 217 ? -19.626 19.007 -17.922 1.00 54.38 217 MET A N 1
ATOM 1712 C CA . MET A 1 217 ? -18.579 20.034 -18.066 1.00 54.38 217 MET A CA 1
ATOM 1713 C C . MET A 1 217 ? -17.499 19.576 -19.042 1.00 54.38 217 MET A C 1
ATOM 1715 O O . MET A 1 217 ? -17.006 20.450 -19.787 1.00 54.38 217 MET A O 1
#

Foldseek 3Di:
DPPVVVVVVVVVVVVVVVVVVVVVVVVVVVVVVVVVVVVVVVVVVVVVVVVVVVVVVVVVVVVVVVVVVVVVVVVVVVVVVVVVVVVVVVVVCLVVVCVVVVPDQQNSLVVVQVPDDDPLNVLCVPPDPVCSSGNVVSVVSSCVVPNCQVVLVVLVVCLVPAAADVPRDLVNLLVSLLVSLCRNPVVDDPVVSVVVSLVSSLVRYPDPVVSVVSVVD

Radius of gyration: 42.81 Å; chains: 1; bounding box: 96×37×125 Å